Protein AF-0000000078425185 (afdb_homodimer)

InterPro domains:
  IPR001304 C-type lectin-like [PF00059] (57-167)
  IPR001304 C-type lectin-like [PS50041] (46-167)
  IPR001304 C-type lectin-like [SM00034] (39-167)
  IPR016186 C-type lectin-like/link domain superfamily [G3DSA:3.10.100.10] (25-167)
  IPR016187 C-type lectin fold [SSF56436] (42-170)
  IPR050111 C-type lectin and snaclec domain-containing protein [PTHR22803] (47-170)

Secondary structure (DSSP, 8-state):
-----------------------PPEEEEEESS--TT---TT-EEETTEEEEEEEEEE-HHHHHHHHHHTT-EE----SHHHHHHHHHHHHHHS-TT--EEEEEE-SSSTT--EETTTTEE--S--BPTT----GGG---EEEEEEETTEEEEEEE-TTS-EEEEEEPPPPPEEEEEE-/-----------------------PPEEEEEESS--TT---TT-EEETTEEEEEEEEEE-HHHHHHHHHHTT-EE----SHHHHHHHHHHHHHHS-TT--EEEEEE-SSSTT--EETTTTEE--S--BPTT-S--GGG---EEEEEEETTEEEEEEE-TTS-EEEEEEPPPPPEEEEEE-

pLDDT: mean 86.71, std 20.11, range [30.02, 98.94]

Organism: Lucilia cuprina (NCBI:txid7375)

Solvent-accessible surface area (backbone atoms only — not comparable to full-atom values): 20438 Å² total; per-residue (Å²): 138,85,82,80,81,81,81,79,76,79,78,79,77,74,76,71,72,69,71,72,69,75,69,62,49,76,46,78,44,74,47,86,56,78,65,87,82,59,82,52,77,86,38,42,79,47,81,95,40,36,35,32,77,49,91,56,68,35,26,49,55,46,41,38,27,54,20,17,55,73,69,30,25,27,22,80,67,76,45,70,66,55,47,50,39,50,32,53,49,45,61,73,74,43,73,66,87,54,39,30,34,40,26,34,31,16,76,72,40,83,89,51,43,24,27,62,62,47,28,42,68,64,81,54,79,59,53,34,90,81,39,69,64,36,70,94,76,59,27,35,25,30,26,34,37,61,47,96,94,43,59,25,34,38,50,34,47,43,80,46,70,31,26,29,35,23,26,47,74,80,70,81,38,75,44,75,45,76,84,136,85,78,79,78,79,80,78,77,79,77,78,76,74,74,73,72,69,71,72,69,76,67,64,48,74,46,78,44,74,48,86,58,77,65,87,81,59,81,53,77,84,39,42,80,47,82,95,40,35,34,30,77,50,91,57,66,35,26,48,56,47,42,38,26,54,20,17,54,72,71,29,24,27,23,80,67,75,44,70,66,54,46,49,38,51,31,52,50,44,62,74,75,42,73,64,87,53,38,31,33,40,28,34,30,16,75,72,40,84,89,52,43,24,27,62,62,46,30,40,68,66,82,52,81,59,55,33,93,80,39,69,61,37,68,94,74,58,26,35,26,29,26,34,38,62,47,94,94,41,58,25,33,40,50,33,48,44,80,47,69,30,26,29,35,22,26,46,74,80,70,82,38,75,45,77,45,76,85

Radius of gyration: 31.94 Å; Cα contacts (8 Å, |Δi|>4): 658; chains: 2; bounding box: 114×114×68 Å

Sequence (358 aa):
MWSNILKICIALVVASTTLAGHTPQVSTSILDGFADDLNIQPFVRVGEKLYHFGQSKVSWHKAFLICRSMGGFLASFHSQDELTALSNYMIDKYPLDRWWWLSGSDTDSEGDFYWYKTGERISYADWSSGQPDNNGGHENCVHLWYIKPKYQMNDWRCNQLAYYVCEADKPKTIVVSVFMWSNILKICIALVVASTTLAGHTPQVSTSILDGFADDLNIQPFVRVGEKLYHFGQSKVSWHKAFLICRSMGGFLASFHSQDELTALSNYMIDKYPLDRWWWLSGSDTDSEGDFYWYKTGERISYADWSSGQPDNNGGHENCVHLWYIKPKYQMNDWRCNQLAYYVCEADKPKTIVVSVF

Nearest PDB structures (foldseek):
  7juf-assembly2_B  TM=8.775E-01  e=1.479E-08  Homo sapiens
  7l62-assembly1_A  TM=8.805E-01  e=2.068E-08  Homo sapiens
  1htn-assembly1_A  TM=8.990E-01  e=5.978E-08  Homo sapiens
  1tn3-assembly1_A  TM=8.404E-01  e=2.892E-08  Homo sapiens
  3l9j-assembly1_C  TM=8.626E-01  e=9.346E-08  Homo sapiens

Structure (mmCIF, N/CA/C/O backbone):
data_AF-0000000078425185-model_v1
#
loop_
_entity.id
_entity.type
_entity.pdbx_description
1 polymer 'C-type lectin domain-containing protein'
#
loop_
_atom_site.group_PDB
_atom_site.id
_atom_site.type_symbol
_atom_site.label_atom_id
_atom_site.label_alt_id
_atom_site.label_comp_id
_atom_site.label_asym_id
_atom_site.label_entity_id
_atom_site.label_seq_id
_atom_site.pdbx_PDB_ins_code
_atom_site.Cartn_x
_atom_site.Cartn_y
_atom_site.Cartn_z
_atom_site.occupancy
_atom_site.B_iso_or_equiv
_atom_site.auth_seq_id
_atom_site.auth_comp_id
_atom_site.auth_asym_id
_atom_site.auth_atom_id
_atom_site.pdbx_PDB_model_num
ATOM 1 N N . MET A 1 1 ? 88 25.438 47.688 1 30.2 1 MET A N 1
ATOM 2 C CA . MET A 1 1 ? 86.938 26.391 47.344 1 30.2 1 MET A CA 1
ATOM 3 C C . MET A 1 1 ? 86.25 26 46.031 1 30.2 1 MET A C 1
ATOM 5 O O . MET A 1 1 ? 86.75 26.328 44.938 1 30.2 1 MET A O 1
ATOM 9 N N . TRP A 1 2 ? 85.688 24.703 45.969 1 39.66 2 TRP A N 1
ATOM 10 C CA . TRP A 1 2 ? 85 24 44.875 1 39.66 2 TRP A CA 1
ATOM 11 C C . TRP A 1 2 ? 83.75 24.75 44.469 1 39.66 2 TRP A C 1
ATOM 13 O O . TRP A 1 2 ? 82.875 25 45.281 1 39.66 2 TRP A O 1
ATOM 23 N N . SER A 1 3 ? 83.875 25.766 43.5 1 34.72 3 SER A N 1
ATOM 24 C CA . SER A 1 3 ? 82.812 26.578 42.906 1 34.72 3 SER A CA 1
ATOM 25 C C . SER A 1 3 ? 81.688 25.703 42.312 1 34.72 3 SER A C 1
ATOM 27 O O . SER A 1 3 ? 81.938 24.812 41.5 1 34.72 3 SER A O 1
ATOM 29 N N . ASN A 1 4 ? 80.5 25.469 43 1 33.91 4 ASN A N 1
ATOM 30 C CA . ASN A 1 4 ? 79.25 24.828 42.688 1 33.91 4 ASN A CA 1
ATOM 31 C C . ASN A 1 4 ? 78.562 25.516 41.531 1 33.91 4 ASN A C 1
ATOM 33 O O . ASN A 1 4 ? 78.188 26.688 41.625 1 33.91 4 ASN A O 1
ATOM 37 N N . ILE A 1 5 ? 78.875 25.266 40.25 1 37.84 5 ILE A N 1
ATOM 38 C CA . ILE A 1 5 ? 78.125 25.75 39.094 1 37.84 5 ILE A CA 1
ATOM 39 C C . ILE A 1 5 ? 76.688 25.359 39.188 1 37.84 5 ILE A C 1
ATOM 41 O O . ILE A 1 5 ? 76.375 24.172 39.281 1 37.84 5 ILE A O 1
ATOM 45 N N . LEU A 1 6 ? 75.75 26.234 39.656 1 30.73 6 LEU A N 1
ATOM 46 C CA . LEU A 1 6 ? 74.312 26.188 39.719 1 30.73 6 LEU A CA 1
ATOM 47 C C . LEU A 1 6 ? 73.75 26.078 38.312 1 30.73 6 LEU A C 1
ATOM 49 O O . LEU A 1 6 ? 74 26.938 37.469 1 30.73 6 LEU A O 1
ATOM 53 N N . LYS A 1 7 ? 73.375 24.828 37.781 1 35.34 7 LYS A N 1
ATOM 54 C CA . LYS A 1 7 ? 72.688 24.531 36.562 1 35.34 7 LYS A CA 1
ATOM 55 C C . LYS A 1 7 ? 71.25 25.109 36.594 1 35.34 7 LYS A C 1
ATOM 57 O O . LYS A 1 7 ? 70.438 24.703 37.438 1 35.34 7 LYS A O 1
ATOM 62 N N . ILE A 1 8 ? 71.062 26.375 36.156 1 30.02 8 ILE A N 1
ATOM 63 C CA . ILE A 1 8 ? 69.688 26.906 36.031 1 30.02 8 ILE A CA 1
ATOM 64 C C . ILE A 1 8 ? 68.938 26.172 34.875 1 30.02 8 ILE A C 1
ATOM 66 O O . ILE A 1 8 ? 69.375 26.219 33.75 1 30.02 8 ILE A O 1
ATOM 70 N N . CYS A 1 9 ? 68.375 25.078 35.125 1 32.19 9 CYS A N 1
ATOM 71 C CA . CYS A 1 9 ? 67.5 24.453 34.156 1 32.19 9 CYS A CA 1
ATOM 72 C C . CYS A 1 9 ? 66.25 25.328 33.844 1 32.19 9 CYS A C 1
ATOM 74 O O . CYS A 1 9 ? 65.5 25.641 34.719 1 32.19 9 CYS A O 1
ATOM 76 N N . ILE A 1 10 ? 66.375 26.156 32.781 1 31.88 10 ILE A N 1
ATOM 77 C CA . ILE A 1 10 ? 65.188 26.953 32.312 1 31.88 10 ILE A CA 1
ATOM 78 C C . ILE A 1 10 ? 64.125 26.031 31.812 1 31.88 10 ILE A C 1
ATOM 80 O O . ILE A 1 10 ? 64.312 25.25 30.875 1 31.88 10 ILE A O 1
ATOM 84 N N . ALA A 1 11 ? 63.156 25.641 32.625 1 33 11 ALA A N 1
ATOM 85 C CA . ALA A 1 11 ? 61.938 24.984 32.188 1 33 11 ALA A CA 1
ATOM 86 C C . ALA A 1 11 ? 61.094 25.906 31.297 1 33 11 ALA A C 1
ATOM 88 O O . ALA A 1 11 ? 60.656 26.969 31.75 1 33 11 ALA A O 1
ATOM 89 N N . LEU A 1 12 ? 61.344 25.859 29.953 1 34.41 12 LEU A N 1
ATOM 90 C CA . LEU A 1 12 ? 60.438 26.531 29.047 1 34.41 12 LEU A CA 1
ATOM 91 C C . LEU A 1 12 ? 59.031 25.938 29.156 1 34.41 12 LEU A C 1
ATOM 93 O O . LEU A 1 12 ? 58.812 24.75 28.906 1 34.41 12 LEU A O 1
ATOM 97 N N . VAL A 1 13 ? 58.219 26.469 29.969 1 36.97 13 VAL A N 1
ATOM 98 C CA . VAL A 1 13 ? 56.781 26.109 29.969 1 36.97 13 VAL A CA 1
ATOM 99 C C . VAL A 1 13 ? 56.156 26.578 28.656 1 36.97 13 VAL A C 1
ATOM 101 O O . VAL A 1 13 ? 56.062 27.781 28.391 1 36.97 13 VAL A O 1
ATOM 104 N N . VAL A 1 14 ? 56.281 25.812 27.609 1 39.38 14 VAL A N 1
ATOM 105 C CA . VAL A 1 14 ? 55.438 26.062 26.453 1 39.38 14 VAL A CA 1
ATOM 106 C C . VAL A 1 14 ? 53.969 25.953 26.844 1 39.38 14 VAL A C 1
ATOM 108 O O . VAL A 1 14 ? 53.531 24.891 27.25 1 39.38 14 VAL A O 1
ATOM 111 N N . ALA A 1 15 ? 53.375 27.016 27.281 1 39.91 15 ALA A N 1
ATOM 112 C CA . ALA A 1 15 ? 51.906 27.016 27.344 1 39.91 15 ALA A CA 1
ATOM 113 C C . ALA A 1 15 ? 51.281 26.703 25.984 1 39.91 15 ALA A C 1
ATOM 115 O O . ALA A 1 15 ? 51.406 27.484 25.047 1 39.91 15 ALA A O 1
ATOM 116 N N . SER A 1 16 ? 51.281 25.438 25.594 1 39.25 16 SER A N 1
ATOM 117 C CA . SER A 1 16 ? 50.438 25.141 24.453 1 39.25 16 SER A CA 1
ATOM 118 C C . SER A 1 16 ? 49.031 25.703 24.656 1 39.25 16 SER A C 1
ATOM 120 O O . SER A 1 16 ? 48.344 25.344 25.609 1 39.25 16 SER A O 1
ATOM 122 N N . THR A 1 17 ? 48.75 26.906 24.328 1 41.81 17 THR A N 1
ATOM 123 C CA . THR A 1 17 ? 47.375 27.297 24.188 1 41.81 17 THR A CA 1
ATOM 124 C C . THR A 1 17 ? 46.594 26.281 23.359 1 41.81 17 THR A C 1
ATOM 126 O O . THR A 1 17 ? 46.906 26.094 22.172 1 41.81 17 THR A O 1
ATOM 129 N N . THR A 1 18 ? 46.281 25.141 23.922 1 42.62 18 THR A N 1
ATOM 130 C CA . THR A 1 18 ? 45.219 24.375 23.25 1 42.62 18 THR A CA 1
ATOM 131 C C . THR A 1 18 ? 44.125 25.297 22.75 1 42.62 18 THR A C 1
ATOM 133 O O . THR A 1 18 ? 43.531 26.031 23.531 1 42.62 18 THR A O 1
ATOM 136 N N . LEU A 1 19 ? 44.312 26 21.672 1 44.81 19 LEU A N 1
ATOM 137 C CA . LEU A 1 19 ? 43.062 26.469 21.031 1 44.81 19 LEU A CA 1
ATOM 138 C C . LEU A 1 19 ? 41.938 25.453 21.234 1 44.81 19 LEU A C 1
ATOM 140 O O . LEU A 1 19 ? 42.062 24.297 20.844 1 44.81 19 LEU A O 1
ATOM 144 N N . ALA A 1 20 ? 41.312 25.438 22.297 1 46.38 20 ALA A N 1
ATOM 145 C CA . ALA A 1 20 ? 40.062 24.719 22.406 1 46.38 20 ALA A CA 1
ATOM 146 C C . ALA A 1 20 ? 39.25 24.766 21.109 1 46.38 20 ALA A C 1
ATOM 148 O O . ALA A 1 20 ? 38.75 25.828 20.734 1 46.38 20 ALA A O 1
ATOM 149 N N . GLY A 1 21 ? 39.781 24.25 20.031 1 49.5 21 GLY A N 1
ATOM 150 C CA . GLY A 1 21 ? 38.938 24.125 18.859 1 49.5 21 GLY A CA 1
ATOM 151 C C . GLY A 1 21 ? 37.469 23.859 19.203 1 49.5 21 GLY A C 1
ATOM 152 O O . GLY A 1 21 ? 37.188 22.938 19.984 1 49.5 21 GLY A O 1
ATOM 153 N N . HIS A 1 22 ? 36.75 24.828 19.359 1 55.16 22 HIS A N 1
ATOM 154 C CA . HIS A 1 22 ? 35.312 24.688 19.578 1 55.16 22 HIS A CA 1
ATOM 155 C C . HIS A 1 22 ? 34.719 23.609 18.672 1 55.16 22 HIS A C 1
ATOM 157 O O . HIS A 1 22 ? 34.781 23.719 17.453 1 55.16 22 HIS A O 1
ATOM 163 N N . THR A 1 23 ? 34.75 22.406 18.969 1 65.25 23 THR A N 1
ATOM 164 C CA . THR A 1 23 ? 34 21.391 18.234 1 65.25 23 THR A CA 1
ATOM 165 C C . THR A 1 23 ? 32.531 21.781 18.094 1 65.25 23 THR A C 1
ATOM 167 O O . THR A 1 23 ? 31.859 22.031 19.094 1 65.25 23 THR A O 1
ATOM 170 N N . PRO A 1 24 ? 32.281 22.141 16.891 1 68.06 24 PRO A N 1
ATOM 171 C CA . PRO A 1 24 ? 30.875 22.516 16.766 1 68.06 24 PRO A CA 1
ATOM 172 C C . PRO A 1 24 ? 29.938 21.5 17.391 1 68.06 24 PRO A C 1
ATOM 174 O O . PRO A 1 24 ? 30.188 20.297 17.344 1 68.06 24 PRO A O 1
ATOM 177 N N . GLN A 1 25 ? 29.094 21.922 18.297 1 78.56 25 GLN A N 1
ATOM 178 C CA . GLN A 1 25 ? 28.016 21.094 18.844 1 78.56 25 GLN A CA 1
ATOM 179 C C . GLN A 1 25 ? 26.844 21 17.859 1 78.56 25 GLN A C 1
ATOM 181 O O . GLN A 1 25 ? 26.5 21.984 17.203 1 78.56 25 GLN A O 1
ATOM 186 N N . VAL A 1 26 ? 26.453 19.75 17.453 1 77.81 26 VAL A N 1
ATOM 187 C CA . VAL A 1 26 ? 25.328 19.516 16.562 1 77.81 26 VAL A CA 1
ATOM 188 C C . VAL A 1 26 ? 24.125 19.047 17.359 1 77.81 26 VAL A C 1
ATOM 190 O O . VAL A 1 26 ? 24.25 18.188 18.234 1 77.81 26 VAL A O 1
ATOM 193 N N . SER A 1 27 ? 23.016 19.812 17.203 1 80.06 27 SER A N 1
ATOM 194 C CA . SER A 1 27 ? 21.734 19.344 17.75 1 80.06 27 SER A CA 1
ATOM 195 C C . SER A 1 27 ? 20.734 19.047 16.641 1 80.06 27 SER A C 1
ATOM 197 O O . SER A 1 27 ? 20.672 19.766 15.648 1 80.06 27 SER A O 1
ATOM 199 N N . THR A 1 28 ? 20.172 17.75 16.656 1 81.44 28 THR A N 1
ATOM 200 C CA . THR A 1 28 ? 19.141 17.375 15.68 1 81.44 28 THR A CA 1
ATOM 201 C C . THR A 1 28 ? 17.797 17.219 16.359 1 81.44 28 THR A C 1
ATOM 203 O O . THR A 1 28 ? 17.703 16.656 17.453 1 81.44 28 THR A O 1
ATOM 206 N N . SER A 1 29 ? 16.734 17.859 15.742 1 79.88 29 SER A N 1
ATOM 207 C CA . SER A 1 29 ? 15.367 17.672 16.219 1 79.88 29 SER A CA 1
ATOM 208 C C . SER A 1 29 ? 14.391 17.5 15.07 1 79.88 29 SER A C 1
ATOM 210 O O . SER A 1 29 ? 14.68 17.891 13.938 1 79.88 29 SER A O 1
ATOM 212 N N . ILE A 1 30 ? 13.422 16.641 15.305 1 77.19 30 ILE A N 1
ATOM 213 C CA . ILE A 1 30 ? 12.344 16.469 14.336 1 77.19 30 ILE A CA 1
ATOM 214 C C . ILE A 1 30 ? 11.273 17.531 14.562 1 77.19 30 ILE A C 1
ATOM 216 O O . ILE A 1 30 ? 10.789 17.703 15.688 1 77.19 30 ILE A O 1
ATOM 220 N N . LEU A 1 31 ? 11.125 18.375 13.578 1 72.31 31 LEU A N 1
ATOM 221 C CA . LEU A 1 31 ? 10.055 19.359 13.664 1 72.31 31 LEU A CA 1
ATOM 222 C C . LEU A 1 31 ? 8.695 18.688 13.484 1 72.31 31 LEU A C 1
ATOM 224 O O . LEU A 1 31 ? 8.5 17.922 12.547 1 72.31 31 LEU A O 1
ATOM 228 N N . ASP A 1 32 ? 7.902 18.938 14.555 1 66.19 32 ASP A N 1
ATOM 229 C CA . ASP A 1 32 ? 6.523 18.469 14.477 1 66.19 32 ASP A CA 1
ATOM 230 C C . ASP A 1 32 ? 5.707 19.312 13.508 1 66.19 32 ASP A C 1
ATOM 232 O O . ASP A 1 32 ? 5.766 20.547 13.555 1 66.19 32 ASP A O 1
ATOM 236 N N . GLY A 1 33 ? 5.27 18.875 12.453 1 65.06 33 GLY A N 1
ATOM 237 C CA . GLY A 1 33 ? 4.449 19.625 11.508 1 65.06 33 GLY A CA 1
ATOM 238 C C . GLY A 1 33 ? 5.098 19.781 10.148 1 65.06 33 GLY A C 1
ATOM 239 O O . GLY A 1 33 ? 6.082 19.094 9.844 1 65.06 33 GLY A O 1
ATOM 240 N N . PHE A 1 34 ? 4.301 20.625 9.242 1 66.5 34 PHE A N 1
ATOM 241 C CA . PHE A 1 34 ? 4.742 20.859 7.871 1 66.5 34 PHE A CA 1
ATOM 242 C C . PHE A 1 34 ? 5.562 22.125 7.777 1 66.5 34 PHE A C 1
ATOM 244 O O . PHE A 1 34 ? 5.219 23.141 8.391 1 66.5 34 PHE A O 1
ATOM 251 N N . ALA A 1 35 ? 6.738 21.859 7.281 1 63.91 35 ALA A N 1
ATOM 252 C CA . ALA A 1 35 ? 7.434 23.109 6.938 1 63.91 35 ALA A CA 1
ATOM 253 C C . ALA A 1 35 ? 6.617 23.938 5.957 1 63.91 35 ALA A C 1
ATOM 255 O O . ALA A 1 35 ? 6.012 23.406 5.027 1 63.91 35 ALA A O 1
ATOM 256 N N . ASP A 1 36 ? 6.387 25.141 6.223 1 63.78 36 ASP A N 1
ATOM 257 C CA . ASP A 1 36 ? 5.543 26.047 5.453 1 63.78 36 ASP A CA 1
ATOM 258 C C . ASP A 1 36 ? 5.914 26.016 3.973 1 63.78 36 ASP A C 1
ATOM 260 O O . ASP A 1 36 ? 5.055 26.219 3.109 1 63.78 36 ASP A O 1
ATOM 264 N N . ASP A 1 37 ? 7.078 25.703 3.654 1 67.56 37 ASP A N 1
ATOM 265 C CA . ASP A 1 37 ? 7.539 25.875 2.279 1 67.56 37 ASP A CA 1
ATOM 266 C C . ASP A 1 37 ? 7.574 24.531 1.55 1 67.56 37 ASP A C 1
ATOM 268 O O . ASP A 1 37 ? 8.055 24.438 0.419 1 67.56 37 ASP A O 1
ATOM 272 N N . LEU A 1 38 ? 6.945 23.656 2.133 1 74.44 38 LEU A N 1
ATOM 273 C CA . LEU A 1 38 ? 7.004 22.359 1.465 1 74.44 38 LEU A CA 1
ATOM 274 C C . LEU A 1 38 ? 5.988 22.297 0.328 1 74.44 38 LEU A C 1
ATOM 276 O O . LEU A 1 38 ? 4.855 22.766 0.471 1 74.44 38 LEU A O 1
ATOM 280 N N . ASN A 1 39 ? 6.453 21.906 -0.843 1 79.06 39 ASN A N 1
ATOM 281 C CA . ASN A 1 39 ? 5.531 21.594 -1.931 1 79.06 39 ASN A CA 1
ATOM 282 C C . ASN A 1 39 ? 4.777 20.297 -1.671 1 79.06 39 ASN A C 1
ATOM 284 O O . ASN A 1 39 ? 5.348 19.219 -1.781 1 79.06 39 ASN A O 1
ATOM 288 N N . ILE A 1 40 ? 3.518 20.406 -1.378 1 81.81 40 ILE A N 1
ATOM 289 C CA . ILE A 1 40 ? 2.746 19.234 -0.996 1 81.81 40 ILE A CA 1
ATOM 290 C C . ILE A 1 40 ? 1.808 18.828 -2.135 1 81.81 40 ILE A C 1
ATOM 292 O O . ILE A 1 40 ? 0.938 17.984 -1.961 1 81.81 40 ILE A O 1
ATOM 296 N N . GLN A 1 41 ? 2.084 19.547 -3.299 1 87.62 41 GLN A N 1
ATOM 297 C CA . GLN A 1 41 ? 1.252 19.141 -4.426 1 87.62 41 GLN A CA 1
ATOM 298 C C . GLN A 1 41 ? 1.552 17.703 -4.844 1 87.62 41 GLN A C 1
ATOM 300 O O . GLN A 1 41 ? 2.703 17.266 -4.801 1 87.62 41 GLN A O 1
ATOM 305 N N . PRO A 1 42 ? 0.416 16.953 -5.129 1 92.81 42 PRO A N 1
ATOM 306 C CA . PRO A 1 42 ? -0.994 17.234 -5.414 1 92.81 42 PRO A CA 1
ATOM 307 C C . PRO A 1 42 ? -1.883 17.094 -4.18 1 92.81 42 PRO A C 1
ATOM 309 O O . PRO A 1 42 ? -3.109 17.047 -4.301 1 92.81 42 PRO A O 1
ATOM 312 N N . PHE A 1 43 ? -1.278 17.062 -3.07 1 95.31 43 PHE A N 1
ATOM 313 C CA . PHE A 1 43 ? -2.039 16.891 -1.838 1 95.31 43 PHE A CA 1
ATOM 314 C C . PHE A 1 43 ? -2.408 18.25 -1.241 1 95.31 43 PHE A C 1
ATOM 316 O O . PHE A 1 43 ? -1.808 19.266 -1.584 1 95.31 43 PHE A O 1
ATOM 323 N N . VAL A 1 44 ? -3.408 18.219 -0.421 1 94.62 44 VAL A N 1
ATOM 324 C CA . VAL A 1 44 ? -3.848 19.406 0.316 1 94.62 44 VAL A CA 1
ATOM 325 C C . VAL A 1 44 ? -3.955 19.078 1.804 1 94.62 44 VAL A C 1
ATOM 327 O O . VAL A 1 44 ? -4.234 17.938 2.174 1 94.62 44 VAL A O 1
ATOM 330 N N . ARG A 1 45 ? -3.762 20.078 2.582 1 92.62 45 ARG A N 1
ATOM 331 C CA . ARG A 1 45 ? -3.828 19.875 4.027 1 92.62 45 ARG A CA 1
ATOM 332 C C . ARG A 1 45 ? -5.273 19.891 4.512 1 92.62 45 ARG A C 1
ATOM 334 O O . ARG A 1 45 ? -6.039 20.797 4.176 1 92.62 45 ARG A O 1
ATOM 341 N N . VAL A 1 46 ? -5.684 18.891 5.191 1 95.38 46 VAL A N 1
ATOM 342 C CA . VAL A 1 46 ? -6.965 18.781 5.879 1 95.38 46 VAL A CA 1
ATOM 343 C C . VAL A 1 46 ? -6.738 18.328 7.324 1 95.38 46 VAL A C 1
ATOM 345 O O . VAL A 1 46 ? -6.438 17.156 7.574 1 95.38 46 VAL A O 1
ATOM 348 N N . GLY A 1 47 ? -6.887 19.25 8.203 1 90.88 47 GLY A N 1
ATOM 349 C CA . GLY A 1 47 ? -6.445 18.953 9.555 1 90.88 47 GLY A CA 1
ATOM 350 C C . GLY A 1 47 ? -4.957 18.672 9.641 1 90.88 47 GLY A C 1
ATOM 351 O O . GLY A 1 47 ? -4.141 19.484 9.203 1 90.88 47 GLY A O 1
ATOM 352 N N . GLU A 1 48 ? -4.688 17.531 10.141 1 86.56 48 GLU A N 1
ATOM 353 C CA . GLU A 1 48 ? -3.281 17.188 10.32 1 86.56 48 GLU A CA 1
ATOM 354 C C . GLU A 1 48 ? -2.801 16.234 9.234 1 86.56 48 GLU A C 1
ATOM 356 O O . GLU A 1 48 ? -1.703 15.688 9.32 1 86.56 48 GLU A O 1
ATOM 361 N N . LYS A 1 49 ? -3.623 16.141 8.25 1 93.56 49 LYS A N 1
ATOM 362 C CA . LYS A 1 49 ? -3.287 15.164 7.211 1 93.56 49 LYS A CA 1
ATOM 363 C C . LYS A 1 49 ? -3.244 15.82 5.836 1 93.56 49 LYS A C 1
ATOM 365 O O . LYS A 1 49 ? -3.721 16.938 5.66 1 93.56 49 LYS A O 1
ATOM 370 N N . LEU A 1 50 ? -2.521 15.188 4.926 1 94.81 50 LEU A N 1
ATOM 371 C CA . LEU A 1 50 ? -2.451 15.586 3.525 1 94.81 50 LEU A CA 1
ATOM 372 C C . LEU A 1 50 ? -3.246 14.625 2.645 1 94.81 50 LEU A C 1
ATOM 374 O O . LEU A 1 50 ? -2.992 13.422 2.646 1 94.81 50 LEU A O 1
ATOM 378 N N . TYR A 1 51 ? -4.227 15.18 1.938 1 97.94 51 TYR A N 1
ATOM 379 C CA . TYR A 1 51 ? -5.109 14.344 1.133 1 97.94 51 TYR A CA 1
ATOM 380 C C . TYR A 1 51 ? -5.129 14.812 -0.318 1 97.94 51 TYR A C 1
ATOM 382 O O . TYR A 1 51 ? -4.789 15.961 -0.611 1 97.94 51 TYR A O 1
ATOM 390 N N . HIS A 1 52 ? -5.41 13.938 -1.174 1 98.5 52 HIS A N 1
ATOM 391 C CA . HIS A 1 52 ? -5.801 14.195 -2.557 1 98.5 52 HIS A CA 1
ATOM 392 C C . HIS A 1 52 ? -7.148 13.562 -2.875 1 98.5 52 HIS A C 1
ATOM 394 O O . HIS A 1 52 ? -7.402 12.414 -2.502 1 98.5 52 HIS A O 1
ATOM 400 N N . PHE A 1 53 ? -7.996 14.336 -3.508 1 98.81 53 PHE A N 1
ATOM 401 C CA . PHE A 1 53 ? -9.344 13.883 -3.816 1 98.81 53 PHE A CA 1
ATOM 402 C C . PHE A 1 53 ? -9.5 13.625 -5.312 1 98.81 53 PHE A C 1
ATOM 404 O O . PHE A 1 53 ? -9.57 14.57 -6.105 1 98.81 53 PHE A O 1
ATOM 411 N N . GLY A 1 54 ? -9.539 12.297 -5.641 1 98.69 54 GLY A N 1
ATOM 412 C CA . GLY A 1 54 ? -9.672 11.922 -7.039 1 98.69 54 GLY A CA 1
ATOM 413 C C . GLY A 1 54 ? -11.016 12.297 -7.633 1 98.69 54 GLY A C 1
ATOM 414 O O . GLY A 1 54 ? -12.055 12.086 -7.008 1 98.69 54 GLY A O 1
ATOM 415 N N . GLN A 1 55 ? -11.047 12.758 -8.875 1 98 55 GLN A N 1
ATOM 416 C CA . GLN A 1 55 ? -12.25 13.336 -9.453 1 98 55 GLN A CA 1
ATOM 417 C C . GLN A 1 55 ? -12.852 12.406 -10.508 1 98 55 GLN A C 1
ATOM 419 O O . GLN A 1 55 ? -13.758 12.805 -11.242 1 98 55 GLN A O 1
ATOM 424 N N . SER A 1 56 ? -12.414 11.148 -10.625 1 98.5 56 SER A N 1
ATOM 425 C CA . SER A 1 56 ? -12.992 10.125 -11.484 1 98.5 56 SER A CA 1
ATOM 426 C C . SER A 1 56 ? -13.508 8.945 -10.672 1 98.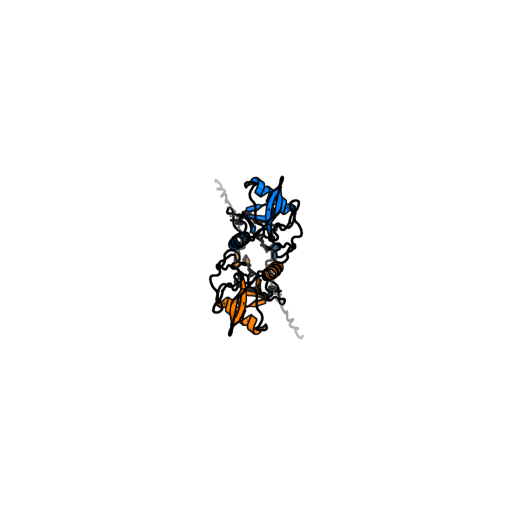5 56 SER A C 1
ATOM 428 O O . SER A 1 56 ? -12.977 8.648 -9.602 1 98.5 56 SER A O 1
ATOM 430 N N . LYS A 1 57 ? -14.547 8.312 -11.195 1 98.81 57 LYS A N 1
ATOM 431 C CA . LYS A 1 57 ? -15.055 7.113 -10.547 1 98.81 57 LYS A CA 1
ATOM 432 C C . LYS A 1 57 ? -14.305 5.871 -11.016 1 98.81 57 LYS A C 1
ATOM 434 O O . LYS A 1 57 ? -14.234 5.605 -12.219 1 98.81 57 LYS A O 1
ATOM 439 N N . VAL A 1 58 ? -13.797 5.203 -10.133 1 98.88 58 VAL A N 1
ATOM 440 C CA . VAL A 1 58 ? -13.031 4.004 -10.453 1 98.88 58 VAL A CA 1
ATOM 441 C C . VAL A 1 58 ? -13.305 2.922 -9.406 1 98.88 58 VAL A C 1
ATOM 443 O O . VAL A 1 58 ? -13.969 3.18 -8.398 1 98.88 58 VAL A O 1
ATOM 446 N N . SER A 1 59 ? -12.82 1.695 -9.641 1 98.75 59 SER A N 1
ATOM 447 C CA . SER A 1 59 ? -12.922 0.614 -8.664 1 98.75 59 SER A CA 1
ATOM 448 C C . SER A 1 59 ? -11.992 0.844 -7.48 1 98.75 59 SER A C 1
ATOM 450 O O . SER A 1 59 ? -11.117 1.711 -7.531 1 98.75 59 SER A O 1
ATOM 452 N N . TRP A 1 60 ? -12.211 0.117 -6.43 1 98.81 60 TRP A N 1
ATOM 453 C CA . TRP A 1 60 ? -11.359 0.215 -5.246 1 98.81 60 TRP A CA 1
ATOM 454 C C . TRP A 1 60 ? -9.906 -0.072 -5.594 1 98.81 60 TRP A C 1
ATOM 456 O O . TRP A 1 60 ? -9 0.662 -5.18 1 98.81 60 TRP A O 1
ATOM 466 N N . HIS A 1 61 ? -9.68 -1.105 -6.398 1 98.75 61 HIS A N 1
ATOM 467 C CA . HIS A 1 61 ? -8.328 -1.511 -6.754 1 98.75 61 HIS A CA 1
ATOM 468 C C . HIS A 1 61 ? -7.652 -0.465 -7.637 1 98.75 61 HIS A C 1
ATOM 470 O O . HIS A 1 61 ? -6.461 -0.18 -7.473 1 98.75 61 HIS A O 1
ATOM 476 N N . LYS A 1 62 ? -8.414 0.078 -8.547 1 98.75 62 LYS A N 1
ATOM 477 C CA . LYS A 1 62 ? -7.867 1.151 -9.367 1 98.75 62 LYS A CA 1
ATOM 478 C C . LYS A 1 62 ? -7.535 2.379 -8.523 1 98.75 62 LYS A C 1
ATOM 480 O O . LYS A 1 62 ? -6.492 3.008 -8.719 1 98.75 62 LYS A O 1
ATOM 485 N N . ALA A 1 63 ? -8.438 2.729 -7.652 1 98.94 63 ALA A N 1
ATOM 486 C CA . ALA A 1 63 ? -8.18 3.83 -6.73 1 98.94 63 ALA A CA 1
ATOM 487 C C . ALA A 1 63 ? -6.887 3.602 -5.957 1 98.94 63 ALA A C 1
ATOM 489 O O . ALA A 1 63 ? -6.07 4.516 -5.812 1 98.94 63 ALA A O 1
ATOM 490 N N . PHE A 1 64 ? -6.762 2.367 -5.477 1 98.88 64 PHE A N 1
ATOM 491 C CA . PHE A 1 64 ? -5.562 1.979 -4.738 1 98.88 64 PHE A CA 1
ATOM 492 C C . PHE A 1 64 ? -4.312 2.234 -5.57 1 98.88 64 PHE A C 1
ATOM 494 O O . PHE A 1 64 ? -3.367 2.873 -5.098 1 98.88 64 PHE A O 1
ATOM 501 N N . LEU A 1 65 ? -4.328 1.848 -6.766 1 98.81 65 LEU A N 1
ATOM 502 C CA . LEU A 1 65 ? -3.176 1.965 -7.652 1 98.81 65 LEU A CA 1
ATOM 503 C C . LEU A 1 65 ? -2.889 3.426 -7.98 1 98.81 65 LEU A C 1
ATOM 505 O O . LEU A 1 65 ? -1.729 3.84 -8.031 1 98.81 65 LEU A O 1
ATOM 509 N N . ILE A 1 66 ? -3.895 4.191 -8.219 1 98.62 66 ILE A N 1
ATOM 510 C CA . ILE A 1 66 ? -3.717 5.609 -8.523 1 98.62 66 ILE A CA 1
ATOM 511 C C . ILE A 1 66 ? -3.039 6.301 -7.34 1 98.62 66 ILE A C 1
ATOM 513 O O . ILE A 1 66 ? -2.076 7.051 -7.523 1 98.62 66 ILE A O 1
ATOM 517 N N . CYS A 1 67 ? -3.533 6.016 -6.152 1 98.81 67 CYS A N 1
ATOM 518 C CA . CYS A 1 67 ? -2.963 6.664 -4.977 1 98.81 67 CYS A CA 1
ATOM 519 C C . CYS A 1 67 ? -1.505 6.266 -4.789 1 98.81 67 CYS A C 1
ATOM 521 O O . CYS A 1 67 ? -0.665 7.102 -4.461 1 98.81 67 CYS A O 1
ATOM 523 N N . ARG A 1 68 ? -1.187 5.031 -5.016 1 98 68 ARG A N 1
ATOM 524 C CA . ARG A 1 68 ? 0.201 4.59 -4.914 1 98 68 ARG A CA 1
ATOM 525 C C . ARG A 1 68 ? 1.073 5.273 -5.957 1 98 68 ARG A C 1
ATOM 527 O O . ARG A 1 68 ? 2.199 5.684 -5.664 1 98 68 ARG A O 1
ATOM 534 N N . SER A 1 69 ? 0.53 5.418 -7.125 1 97.25 69 SER A N 1
ATOM 535 C CA . SER A 1 69 ? 1.309 5.957 -8.234 1 97.25 69 SER A CA 1
ATOM 536 C C . SER A 1 69 ? 1.678 7.418 -7.992 1 97.25 69 SER A C 1
ATOM 538 O O . SER A 1 69 ? 2.65 7.918 -8.562 1 97.25 69 SER A O 1
ATOM 540 N N . MET A 1 70 ? 1.013 8.055 -7.102 1 95.81 70 MET A N 1
ATOM 541 C CA . MET A 1 70 ? 1.342 9.445 -6.809 1 95.81 70 MET A CA 1
ATOM 542 C C . MET A 1 70 ? 2.139 9.562 -5.516 1 95.81 70 MET A C 1
ATOM 544 O O . MET A 1 70 ? 2.279 10.648 -4.961 1 95.81 70 MET A O 1
ATOM 548 N N . GLY A 1 71 ? 2.494 8.445 -5.004 1 93.69 71 GLY A N 1
ATOM 549 C CA . GLY A 1 71 ? 3.355 8.43 -3.834 1 93.69 71 GLY A CA 1
ATOM 550 C C . GLY A 1 71 ? 2.586 8.406 -2.525 1 93.69 71 GLY A C 1
ATOM 551 O O . GLY A 1 71 ? 3.17 8.57 -1.453 1 93.69 71 GLY A O 1
ATOM 552 N N . GLY A 1 72 ? 1.333 8.242 -2.654 1 96.88 72 GLY A N 1
ATOM 553 C CA . GLY A 1 72 ? 0.484 8.172 -1.477 1 96.88 72 GLY A CA 1
ATOM 554 C C . GLY A 1 72 ? -0.182 6.82 -1.303 1 96.88 72 GLY A C 1
ATOM 555 O O . GLY A 1 72 ? 0.334 5.805 -1.771 1 96.88 72 GLY A O 1
ATOM 556 N N . PHE A 1 73 ? -1.279 6.879 -0.572 1 98.31 73 PHE A N 1
ATOM 557 C CA . PHE A 1 73 ? -2.064 5.699 -0.226 1 98.31 73 PHE A CA 1
ATOM 558 C C . PHE A 1 73 ? -3.555 6.008 -0.271 1 98.31 73 PHE A C 1
ATOM 560 O O . PHE A 1 73 ? -3.967 7.141 -0.023 1 98.31 73 PHE A O 1
ATOM 567 N N . LEU A 1 74 ? -4.305 5 -0.664 1 98.75 74 LEU A N 1
ATOM 568 C CA . LEU A 1 74 ? -5.711 5.152 -0.306 1 98.75 74 LEU A CA 1
ATOM 569 C C . LEU A 1 74 ? -5.863 5.457 1.181 1 98.75 74 LEU A C 1
ATOM 571 O O . LEU A 1 74 ? -5.199 4.844 2.016 1 98.75 74 LEU A O 1
ATOM 575 N N . ALA A 1 75 ? -6.762 6.332 1.511 1 98.75 75 ALA A N 1
ATOM 576 C CA . ALA A 1 75 ? -6.742 6.996 2.811 1 98.75 75 ALA A CA 1
ATOM 577 C C . ALA A 1 75 ? -7.258 6.07 3.908 1 98.75 75 ALA A C 1
ATOM 579 O O . ALA A 1 75 ? -8.008 5.133 3.637 1 98.75 75 ALA A O 1
ATOM 580 N N . SER A 1 76 ? -6.844 6.398 5.086 1 98.44 76 SER A N 1
ATOM 581 C CA . SER A 1 76 ? -7.305 5.816 6.344 1 98.44 76 SER A CA 1
ATOM 582 C C . SER A 1 76 ? -7.457 6.883 7.422 1 98.44 76 SER A C 1
ATOM 584 O O . SER A 1 76 ? -7.086 8.039 7.219 1 98.44 76 SER A O 1
ATOM 586 N N . PHE A 1 77 ? -8.078 6.574 8.477 1 97.62 77 PHE A N 1
ATOM 587 C CA . PHE A 1 77 ? -8.133 7.422 9.664 1 97.62 77 PHE A CA 1
ATOM 588 C C . PHE A 1 77 ? -8.141 6.578 10.93 1 97.62 77 PHE A C 1
ATOM 590 O O . PHE A 1 77 ? -8.508 5.402 10.898 1 97.62 77 PHE A O 1
ATOM 597 N N . HIS A 1 78 ? -7.785 7.305 12.047 1 96.88 78 HIS A N 1
ATOM 598 C CA . HIS A 1 78 ? -7.605 6.527 13.266 1 96.88 78 HIS A CA 1
ATOM 599 C C . HIS A 1 78 ? -8.258 7.219 14.461 1 96.88 78 HIS A C 1
ATOM 601 O O . HIS A 1 78 ? -8.102 6.777 15.602 1 96.88 78 HIS A O 1
ATOM 607 N N . SER A 1 79 ? -8.977 8.312 14.133 1 97.25 79 SER A N 1
ATOM 608 C CA . SER A 1 79 ? -9.656 9.031 15.211 1 97.25 79 SER A CA 1
ATOM 609 C C . SER A 1 79 ? -10.875 9.773 14.688 1 97.25 79 SER A C 1
ATOM 611 O O . SER A 1 79 ? -11.016 9.992 13.484 1 97.25 79 SER A O 1
ATOM 613 N N . GLN A 1 80 ? -11.711 10.094 15.664 1 97.25 80 GLN A N 1
ATOM 614 C CA . GLN A 1 80 ? -12.891 10.891 15.336 1 97.25 80 GLN A CA 1
ATOM 615 C C . GLN A 1 80 ? -12.492 12.25 14.758 1 97.25 80 GLN A C 1
ATOM 617 O O . GLN A 1 80 ? -13.133 12.742 13.82 1 97.25 80 GLN A O 1
ATOM 622 N N . ASP A 1 81 ? -11.43 12.797 15.289 1 97.38 81 ASP A N 1
ATOM 623 C CA . ASP A 1 81 ? -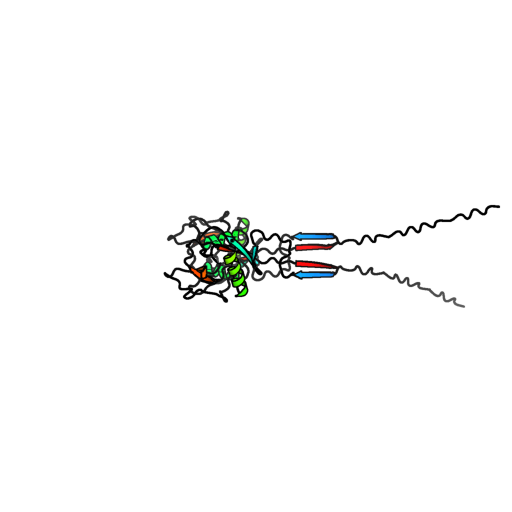10.977 14.102 14.82 1 97.38 81 ASP A CA 1
ATOM 624 C C . ASP A 1 81 ? -10.562 14.055 13.352 1 97.38 81 ASP A C 1
ATOM 626 O O . ASP A 1 81 ? -10.914 14.938 12.578 1 97.38 81 ASP A O 1
ATOM 630 N N . GLU A 1 82 ? -9.883 13.078 13.008 1 97 82 GLU A N 1
ATOM 631 C CA . GLU A 1 82 ? -9.43 12.914 11.625 1 97 82 GLU A CA 1
ATOM 632 C C . GLU A 1 82 ? -10.617 12.773 10.672 1 97 82 GLU A C 1
ATOM 634 O O . GLU A 1 82 ? -10.656 13.406 9.617 1 97 82 GLU A O 1
ATOM 639 N N . LEU A 1 83 ? -11.602 11.953 11.055 1 98.06 83 LEU A N 1
ATOM 640 C CA . LEU A 1 83 ? -12.75 11.734 10.195 1 98.06 83 LEU A CA 1
ATOM 641 C C . LEU A 1 83 ? -13.609 12.992 10.102 1 98.06 83 LEU A C 1
ATOM 643 O O . LEU A 1 83 ? -14.133 13.32 9.039 1 98.06 83 LEU A O 1
ATOM 647 N N . THR A 1 84 ? -13.766 13.648 11.219 1 98.31 84 THR A N 1
ATOM 648 C CA . THR A 1 84 ? -14.539 14.883 11.234 1 98.31 84 THR A CA 1
ATOM 649 C C . THR A 1 84 ? -13.922 15.922 10.297 1 98.31 84 THR A C 1
ATOM 651 O O . THR A 1 84 ? -14.625 16.547 9.508 1 98.31 84 THR A O 1
ATOM 654 N N . ALA A 1 85 ? -12.609 16.047 10.375 1 98.31 85 ALA A N 1
ATOM 655 C CA . ALA A 1 85 ? -11.93 16.984 9.492 1 98.31 85 ALA A CA 1
ATOM 656 C C . ALA A 1 85 ? -12.133 16.609 8.031 1 98.31 85 ALA A C 1
ATOM 658 O O . ALA A 1 85 ? -12.422 17.469 7.191 1 98.31 85 ALA A O 1
ATOM 659 N N . LEU A 1 86 ? -11.992 15.383 7.742 1 98.56 86 LEU A N 1
ATOM 660 C CA . LEU A 1 86 ? -12.156 14.875 6.387 1 98.56 86 LEU A CA 1
ATOM 661 C C . LEU A 1 86 ? -13.586 15.102 5.898 1 98.56 86 LEU A C 1
ATOM 663 O O . LEU A 1 86 ? -13.797 15.617 4.801 1 98.56 86 LEU A O 1
ATOM 667 N N . SER A 1 87 ? -14.531 14.734 6.707 1 98.75 87 SER A N 1
ATOM 668 C CA . SER A 1 87 ? -15.953 14.898 6.406 1 98.75 87 SER A CA 1
ATOM 669 C C . SER A 1 87 ? -16.297 16.359 6.121 1 98.75 87 SER A C 1
ATOM 671 O O . SER A 1 87 ? -16.922 16.672 5.105 1 98.75 87 SER A O 1
ATOM 673 N N . ASN A 1 88 ? -15.844 17.219 7.012 1 98.75 88 ASN A N 1
ATOM 674 C CA . ASN A 1 88 ? -16.141 18.625 6.848 1 98.75 88 ASN A CA 1
ATOM 675 C C . ASN A 1 88 ? -15.555 19.188 5.547 1 98.75 88 ASN A C 1
ATOM 677 O O . ASN A 1 88 ? -16.203 19.969 4.855 1 98.75 88 ASN A O 1
ATOM 681 N N . TYR A 1 89 ? -14.383 18.766 5.254 1 98.75 89 TYR A N 1
ATOM 682 C CA . TYR A 1 89 ? -13.75 19.203 4.016 1 98.75 89 TYR A CA 1
ATOM 683 C C . TYR A 1 89 ? -14.539 18.75 2.799 1 98.75 89 TYR A C 1
ATOM 685 O O . TY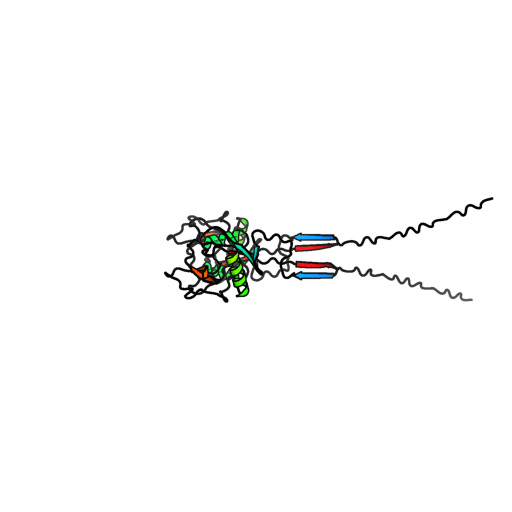R A 1 89 ? -14.789 19.531 1.883 1 98.75 89 TYR A O 1
ATOM 693 N N . MET A 1 90 ? -14.938 17.5 2.799 1 98.75 90 MET A N 1
ATOM 694 C CA . MET A 1 90 ? -15.664 16.938 1.67 1 98.75 90 MET A CA 1
ATOM 695 C C . MET A 1 90 ? -17.031 17.594 1.503 1 98.75 90 MET A C 1
ATOM 697 O O . MET A 1 90 ? -17.453 17.859 0.379 1 98.75 90 MET A O 1
ATOM 701 N N . ILE A 1 91 ? -17.703 17.875 2.609 1 98.81 91 ILE A N 1
ATOM 702 C CA . ILE A 1 91 ? -19 18.547 2.584 1 98.81 91 ILE A CA 1
ATOM 703 C C . ILE A 1 91 ? -18.859 19.938 1.969 1 98.81 91 ILE A C 1
ATOM 705 O O . ILE A 1 91 ? -19.688 20.359 1.173 1 98.81 91 ILE A O 1
ATOM 709 N N . ASP A 1 92 ? -17.766 20.625 2.264 1 98.69 92 ASP A N 1
ATOM 710 C CA . ASP A 1 92 ? -17.531 22 1.834 1 98.69 92 ASP A CA 1
ATOM 711 C C . ASP A 1 92 ? -17.156 22.062 0.355 1 98.69 92 ASP A C 1
ATOM 713 O O . ASP A 1 92 ? -17.562 22.984 -0.358 1 98.69 92 ASP A O 1
ATOM 717 N N . LYS A 1 93 ? -16.453 21.047 -0.107 1 98.62 93 LYS A N 1
ATOM 718 C CA . LYS A 1 93 ? -15.758 21.234 -1.378 1 98.62 93 LYS A CA 1
ATOM 719 C C . LYS A 1 93 ? -16.438 20.438 -2.492 1 98.62 93 LYS A C 1
ATOM 721 O O . LYS A 1 93 ? -16.25 20.734 -3.674 1 98.62 93 LYS A O 1
ATOM 726 N N . TYR A 1 94 ? -17.234 19.406 -2.152 1 98.69 94 TYR A N 1
ATOM 727 C CA . TYR A 1 94 ? -17.719 18.5 -3.191 1 98.69 94 TYR A CA 1
ATOM 728 C C . TYR A 1 94 ? -19.203 18.219 -3.035 1 98.69 94 TYR A C 1
ATOM 730 O O . TYR A 1 94 ? -19.766 18.375 -1.945 1 98.69 94 TYR A O 1
ATOM 738 N N . PRO A 1 95 ? -19.875 17.781 -4.152 1 98.69 95 PRO A N 1
ATOM 739 C CA . PRO A 1 95 ? -21.281 17.359 -4.043 1 98.69 95 PRO A CA 1
ATOM 740 C C . PRO A 1 95 ? -21.469 16.219 -3.035 1 98.69 95 PRO A C 1
ATOM 742 O O . PRO A 1 95 ? -20.625 15.32 -2.945 1 98.69 95 PRO A O 1
ATOM 745 N N . LEU A 1 96 ? -22.594 16.219 -2.322 1 98.5 96 LEU A N 1
ATOM 746 C CA . LEU A 1 96 ? -22.844 15.336 -1.191 1 98.5 96 LEU A CA 1
ATOM 747 C C . LEU A 1 96 ? -23.156 13.922 -1.67 1 98.5 96 LEU A C 1
ATOM 749 O O . LEU A 1 96 ? -23.141 12.977 -0.881 1 98.5 96 LEU A O 1
ATOM 753 N N . ASP A 1 97 ? -23.5 13.688 -2.945 1 98.25 97 ASP A N 1
ATOM 754 C CA . ASP A 1 97 ? -23.891 12.383 -3.465 1 98.25 97 ASP A CA 1
ATOM 755 C C . ASP A 1 97 ? -22.656 11.578 -3.885 1 98.25 97 ASP A C 1
ATOM 757 O O . ASP A 1 97 ? -22.781 10.469 -4.406 1 98.25 97 ASP A O 1
ATOM 761 N N . ARG A 1 98 ? -21.484 12.109 -3.641 1 98.69 98 ARG A N 1
ATOM 762 C CA . ARG A 1 98 ? -20.266 11.398 -4 1 98.69 98 ARG A CA 1
ATOM 763 C C . ARG A 1 98 ? -19.891 10.375 -2.932 1 98.69 98 ARG A C 1
ATOM 765 O O . ARG A 1 98 ? -19.938 10.672 -1.737 1 98.69 98 ARG A O 1
ATOM 772 N N . TRP A 1 99 ? -19.609 9.172 -3.404 1 98.88 99 TRP A N 1
ATOM 773 C CA . TRP A 1 99 ? -19.016 8.148 -2.549 1 98.88 99 TRP A CA 1
ATOM 774 C C . TRP A 1 99 ? -17.516 8.07 -2.744 1 98.88 99 TRP A C 1
ATOM 776 O O . TRP A 1 99 ? -17.016 8.211 -3.865 1 98.88 99 TRP A O 1
ATOM 786 N N . TRP A 1 100 ? -16.75 7.906 -1.606 1 98.94 100 TRP A N 1
ATOM 787 C CA . TRP A 1 100 ? -15.289 8.008 -1.642 1 98.94 100 TRP A CA 1
ATOM 788 C C . TRP A 1 100 ? -14.648 6.746 -1.082 1 98.94 100 TRP A C 1
ATOM 790 O O . TRP A 1 100 ? -14.82 6.422 0.096 1 98.94 100 TRP A O 1
ATOM 800 N N . TRP A 1 101 ? -13.875 6.074 -1.958 1 98.94 101 TRP A N 1
ATOM 801 C CA . TRP A 1 101 ? -13.133 4.906 -1.497 1 98.94 101 TRP A CA 1
ATOM 802 C C . TRP A 1 101 ? -12.109 5.293 -0.43 1 98.94 101 TRP A C 1
ATOM 804 O O . TRP A 1 101 ? -11.453 6.328 -0.542 1 98.94 101 TRP A O 1
ATOM 814 N N . LEU A 1 102 ? -12 4.512 0.565 1 98.94 102 LEU A N 1
ATOM 815 C CA . LEU A 1 102 ? -10.922 4.48 1.548 1 98.94 102 LEU A CA 1
ATOM 816 C C . LEU A 1 102 ? -10.109 3.195 1.431 1 98.94 102 LEU A C 1
ATOM 818 O O . LEU A 1 102 ? -10.453 2.312 0.637 1 98.94 102 LEU A O 1
ATOM 822 N N . SER A 1 103 ? -9.086 3.08 2.279 1 98.94 103 SER A N 1
ATOM 823 C CA . SER A 1 103 ? -8.195 1.937 2.131 1 98.94 103 SER A CA 1
ATOM 824 C C . SER A 1 103 ? -8.742 0.712 2.859 1 98.94 103 SER A C 1
ATOM 826 O O . SER A 1 103 ? -8.172 -0.377 2.766 1 98.94 103 SER A O 1
ATOM 828 N N . GLY A 1 104 ? -9.836 0.801 3.535 1 98.88 104 GLY A N 1
ATOM 829 C CA . GLY A 1 104 ? -10.367 -0.284 4.34 1 98.88 104 GLY A CA 1
ATOM 830 C C . GLY A 1 104 ? -10.914 -1.433 3.512 1 98.88 104 GLY A C 1
ATOM 831 O O . GLY A 1 104 ? -11.555 -1.212 2.484 1 98.88 104 GLY A O 1
ATOM 832 N N . SER A 1 105 ? -10.625 -2.658 3.951 1 98.81 105 SER A N 1
ATOM 833 C CA . SER A 1 105 ? -11.148 -3.85 3.291 1 98.81 105 SER A CA 1
ATOM 834 C C . SER A 1 105 ? -11.109 -5.059 4.223 1 98.81 105 SER A C 1
ATOM 836 O O . SER A 1 105 ? -10.258 -5.141 5.109 1 98.81 105 SER A O 1
ATOM 838 N N . ASP A 1 106 ? -12.031 -5.938 4.039 1 98.56 106 ASP A N 1
ATOM 839 C CA . ASP A 1 106 ? -12.008 -7.203 4.762 1 98.56 106 ASP A CA 1
ATOM 840 C C . ASP A 1 106 ? -11.844 -8.383 3.801 1 98.56 106 ASP A C 1
ATOM 842 O O . ASP A 1 106 ? -12.336 -9.477 4.066 1 98.56 106 ASP A O 1
ATOM 846 N N . THR A 1 107 ? -11.156 -8.18 2.688 1 96.56 107 THR A N 1
ATOM 847 C CA . THR A 1 107 ? -10.961 -9.195 1.652 1 96.56 107 THR A CA 1
ATOM 848 C C . THR A 1 107 ? -10.211 -10.398 2.207 1 96.56 107 THR A C 1
ATOM 850 O O . THR A 1 107 ? -10.461 -11.531 1.789 1 96.56 107 THR A O 1
ATOM 853 N N . ASP A 1 108 ? -9.305 -10.195 3.143 1 94.88 108 ASP A N 1
ATOM 854 C CA . ASP A 1 108 ? -8.531 -11.297 3.717 1 94.88 108 ASP A CA 1
ATOM 855 C C . ASP A 1 108 ? -9.406 -12.195 4.582 1 94.88 108 ASP A C 1
ATOM 857 O O . ASP A 1 108 ? -9.312 -13.422 4.508 1 94.88 108 ASP A O 1
ATOM 861 N N . SER A 1 109 ? -10.203 -11.539 5.359 1 95.38 109 SER A N 1
ATOM 862 C CA . SER A 1 109 ? -11.094 -12.227 6.289 1 95.38 109 SER A CA 1
ATOM 863 C C . SER A 1 109 ? -12.398 -11.461 6.469 1 95.38 109 SER A C 1
ATOM 865 O O . SER A 1 109 ? -12.422 -10.383 7.062 1 95.38 109 SER A O 1
ATOM 867 N N . GLU A 1 110 ? -13.5 -12.109 5.961 1 96.56 110 GLU A N 1
ATOM 868 C CA . GLU A 1 110 ? -14.797 -11.445 5.973 1 96.56 110 GLU A CA 1
ATOM 869 C C . GLU A 1 110 ? -15.172 -10.969 7.375 1 96.56 110 GLU A C 1
ATOM 871 O O . GLU A 1 110 ? -15.117 -11.75 8.328 1 96.56 110 GLU A O 1
ATOM 876 N N . GLY A 1 111 ? -15.516 -9.719 7.496 1 97.06 111 GLY A N 1
ATOM 877 C CA . GLY A 1 111 ? -15.922 -9.141 8.766 1 97.06 111 GLY A CA 1
ATOM 878 C C . GLY A 1 111 ? -14.781 -8.492 9.523 1 97.06 111 GLY A C 1
ATOM 879 O O . GLY A 1 111 ? -15.016 -7.707 10.445 1 97.06 111 GLY A O 1
ATOM 880 N N . ASP A 1 112 ? -13.594 -8.844 9.188 1 97.94 112 ASP A N 1
ATOM 881 C CA . ASP A 1 112 ? -12.406 -8.258 9.797 1 97.94 112 ASP A CA 1
ATOM 882 C C . ASP A 1 112 ? -11.758 -7.23 8.867 1 97.94 112 ASP A C 1
ATOM 884 O O . ASP A 1 112 ? -11 -7.594 7.965 1 97.94 112 ASP A O 1
ATOM 888 N N . PHE A 1 113 ? -12.055 -5.961 9.172 1 98.75 113 PHE A N 1
ATOM 889 C CA . PHE A 1 113 ? -11.609 -4.906 8.273 1 98.75 113 PHE A CA 1
ATOM 890 C C . PHE A 1 113 ? -10.242 -4.379 8.688 1 98.75 113 PHE A C 1
ATOM 892 O O . PHE A 1 113 ? -9.969 -4.211 9.875 1 98.75 113 PHE A O 1
ATOM 899 N N . TYR A 1 114 ? -9.43 -4.16 7.695 1 98.88 114 TYR A N 1
ATOM 900 C CA . TYR A 1 114 ? -8.086 -3.613 7.879 1 98.88 114 TYR A CA 1
ATOM 901 C C . TYR A 1 114 ? -7.871 -2.391 6.996 1 98.88 114 TYR A C 1
ATOM 903 O O . TYR A 1 114 ? -8.438 -2.295 5.906 1 98.88 114 TYR A O 1
ATOM 911 N N . TRP A 1 115 ? -7.078 -1.455 7.543 1 98.81 115 TRP A N 1
ATOM 912 C CA . TRP A 1 115 ? -6.535 -0.416 6.676 1 98.81 115 TRP A CA 1
ATOM 913 C C . TRP A 1 115 ? -5.383 -0.956 5.836 1 98.81 115 TRP A C 1
ATOM 915 O O . TRP A 1 115 ? -4.34 -1.34 6.371 1 98.81 115 TRP A O 1
ATOM 925 N N . TYR A 1 116 ? -5.5 -0.953 4.555 1 98.69 116 TYR A N 1
ATOM 926 C CA . TYR A 1 116 ? -4.457 -1.462 3.674 1 98.69 116 TYR A CA 1
ATOM 927 C C . TYR A 1 116 ? -3.301 -0.474 3.572 1 98.69 116 TYR A C 1
ATOM 929 O O . TYR A 1 116 ? -2.203 -0.834 3.137 1 98.69 116 TYR A O 1
ATOM 937 N N . LYS A 1 117 ? -3.561 0.743 3.99 1 98.06 117 LYS A N 1
ATOM 938 C CA . LYS A 1 117 ? -2.453 1.691 4.078 1 98.06 117 LYS A CA 1
ATOM 939 C C . LYS A 1 117 ? -1.423 1.24 5.109 1 98.06 117 LYS A C 1
ATOM 941 O O . LYS A 1 117 ? -0.217 1.349 4.875 1 98.06 117 LYS A O 1
ATOM 946 N N . THR A 1 118 ? -1.894 0.743 6.223 1 97.12 118 THR A N 1
ATOM 947 C CA . THR A 1 118 ? -0.995 0.527 7.352 1 97.12 118 THR A CA 1
ATOM 948 C C . THR A 1 118 ? -0.883 -0.959 7.676 1 97.12 118 THR A C 1
ATOM 950 O O . THR A 1 118 ? 0.039 -1.379 8.383 1 97.12 118 THR A O 1
ATOM 953 N N . GLY A 1 119 ? -1.816 -1.745 7.25 1 98.12 119 GLY A N 1
ATOM 954 C CA . GLY A 1 119 ? -1.865 -3.15 7.621 1 98.12 119 GLY A CA 1
ATOM 955 C C . GLY A 1 119 ? -2.482 -3.383 8.992 1 98.12 119 GLY A C 1
ATOM 956 O O . GLY A 1 119 ? -2.451 -4.5 9.508 1 98.12 119 GLY A O 1
ATOM 957 N N . GLU A 1 120 ? -3.107 -2.381 9.539 1 97.88 120 GLU A N 1
ATOM 958 C CA . GLU A 1 120 ? -3.68 -2.486 10.875 1 97.88 120 GLU A CA 1
ATOM 959 C C . GLU A 1 120 ? -5.184 -2.744 10.812 1 97.88 120 GLU A C 1
ATOM 961 O O . GLU A 1 120 ? -5.871 -2.234 9.93 1 97.88 120 GLU A O 1
ATOM 966 N N . ARG A 1 121 ? -5.629 -3.434 11.789 1 98.19 121 ARG A N 1
ATOM 967 C CA . ARG A 1 121 ? -7.066 -3.619 11.938 1 98.19 121 ARG A CA 1
ATOM 968 C C . ARG A 1 121 ? -7.762 -2.297 12.242 1 98.19 121 ARG A C 1
ATOM 970 O O . ARG A 1 121 ? -7.234 -1.473 12.992 1 98.19 121 ARG A O 1
ATOM 977 N N . ILE A 1 122 ? -8.938 -2.094 11.695 1 98.38 122 ILE A N 1
ATOM 978 C CA . ILE A 1 122 ? -9.703 -0.879 11.961 1 98.38 122 ILE A CA 1
ATOM 979 C C . ILE A 1 122 ? -10.195 -0.892 13.406 1 98.38 122 ILE A C 1
ATOM 981 O O . ILE A 1 122 ? -11.008 -1.743 13.781 1 98.38 122 ILE A O 1
ATOM 985 N N . SER A 1 123 ? -9.664 0.09 14.203 1 96.25 123 SER A N 1
ATOM 986 C CA . SER A 1 123 ? -10.016 0.159 15.617 1 96.25 123 SER A CA 1
ATOM 987 C C . SER A 1 123 ? -11.023 1.269 15.883 1 96.25 123 SER A C 1
ATOM 989 O O . SER A 1 123 ? -11.852 1.159 16.781 1 96.25 123 SER A O 1
ATOM 991 N N . TYR A 1 124 ? -10.898 2.352 15.219 1 97.38 124 TYR A N 1
ATOM 992 C CA . TYR A 1 124 ? -11.938 3.379 15.195 1 97.38 124 TYR A CA 1
ATOM 993 C C . TYR A 1 124 ? -12.688 3.359 13.867 1 97.38 124 TYR A C 1
ATOM 995 O O . TYR A 1 124 ? -12.078 3.434 12.797 1 97.38 124 TYR A O 1
ATOM 1003 N N . ALA A 1 125 ? -13.992 3.264 13.992 1 97.75 125 ALA A N 1
ATOM 1004 C CA . ALA A 1 125 ? -14.852 3.254 12.805 1 97.75 125 ALA A CA 1
ATOM 1005 C C . ALA A 1 125 ? -16.141 4.027 13.055 1 97.75 125 ALA A C 1
ATOM 1007 O O . ALA A 1 125 ? -16.672 4.012 14.164 1 97.75 125 ALA A O 1
ATOM 1008 N N . ASP A 1 126 ? -16.594 4.723 12.086 1 98.12 126 ASP A N 1
ATOM 1009 C CA . ASP A 1 126 ? -17.906 5.355 12.102 1 98.12 126 ASP A CA 1
ATOM 1010 C C . ASP A 1 126 ? -18.812 4.777 11.008 1 98.12 126 ASP A C 1
ATOM 1012 O O . ASP A 1 126 ? -19.109 5.449 10.023 1 98.12 126 ASP A O 1
ATOM 1016 N N . TRP A 1 127 ? -19.281 3.568 11.281 1 98.56 127 TRP A N 1
ATOM 1017 C CA . TRP A 1 127 ? -20.141 2.875 10.328 1 98.56 127 TRP A CA 1
ATOM 1018 C C . TRP A 1 127 ? -21.531 3.506 10.297 1 98.56 127 TRP A C 1
ATOM 1020 O O . TRP A 1 127 ? -22.078 3.871 11.344 1 98.56 127 TRP A O 1
ATOM 1030 N N . SER A 1 128 ? -22.078 3.588 9.125 1 98.31 128 SER A N 1
ATOM 1031 C CA . SER A 1 128 ? -23.484 3.971 9.031 1 98.31 128 SER A CA 1
ATOM 1032 C C . SER A 1 128 ? -24.391 2.932 9.68 1 98.31 128 SER A C 1
ATOM 1034 O O . SER A 1 128 ? -24.016 1.758 9.781 1 98.31 128 SER A O 1
ATOM 1036 N N . SER A 1 129 ? -25.531 3.406 10.094 1 97.94 129 SER A N 1
ATOM 1037 C CA . SER A 1 129 ? -26.484 2.496 10.711 1 97.94 129 SER A CA 1
ATOM 1038 C C . SER A 1 129 ? -26.734 1.272 9.836 1 97.94 129 SER A C 1
ATOM 1040 O O . SER A 1 129 ? -27 1.403 8.641 1 97.94 129 SER A O 1
ATOM 1042 N N . GLY A 1 130 ? -26.531 0.072 10.445 1 98 130 GLY A N 1
ATOM 1043 C CA . GLY A 1 130 ? -26.781 -1.172 9.734 1 98 130 GLY A CA 1
ATOM 1044 C C . GLY A 1 130 ? -25.578 -1.666 8.953 1 98 130 GLY A C 1
ATOM 1045 O O . GLY A 1 130 ? -25.641 -2.721 8.32 1 98 130 GLY A O 1
ATOM 1046 N N . GLN A 1 131 ? -24.516 -0.845 9.023 1 97.69 131 GLN A N 1
ATOM 1047 C CA . GLN A 1 131 ? -23.312 -1.208 8.281 1 97.69 131 GLN A CA 1
ATOM 1048 C C . GLN A 1 131 ? -22.188 -1.63 9.227 1 97.69 131 GLN A C 1
ATOM 1050 O O . GLN A 1 131 ? -22.203 -1.259 10.406 1 97.69 131 GLN A O 1
ATOM 1055 N N . PRO A 1 132 ? -21.219 -2.32 8.695 1 98.06 132 PRO A N 1
ATOM 1056 C CA . PRO A 1 132 ? -21.219 -3.012 7.406 1 98.06 132 PRO A CA 1
ATOM 1057 C C . PRO A 1 132 ? -22.203 -4.176 7.363 1 98.06 132 PRO A C 1
ATOM 1059 O O . PRO A 1 132 ? -22.422 -4.848 8.375 1 98.06 132 PRO A O 1
ATOM 1062 N N . ASP A 1 133 ? -22.828 -4.508 6.219 1 98.12 133 ASP A N 1
ATOM 1063 C CA . ASP A 1 133 ? -23.859 -5.547 6.18 1 98.12 133 ASP A CA 1
ATOM 1064 C C . ASP A 1 133 ? -23.531 -6.605 5.133 1 98.12 133 ASP A C 1
ATOM 1066 O O . ASP A 1 133 ? -24.266 -7.582 4.977 1 98.12 133 ASP A O 1
ATOM 1070 N N . ASN A 1 134 ? -22.359 -6.441 4.418 1 98.25 134 ASN A N 1
ATOM 1071 C CA . ASN A 1 134 ? -21.969 -7.402 3.393 1 98.25 134 ASN A CA 1
ATOM 1072 C C . ASN A 1 134 ? -23.141 -7.742 2.469 1 98.25 134 ASN A C 1
ATOM 1074 O O . ASN A 1 134 ? -23.375 -8.914 2.168 1 98.25 134 ASN A O 1
ATOM 1078 N N . ASN A 1 135 ? -23.875 -6.805 2.09 1 96.06 135 ASN A N 1
ATOM 1079 C CA . ASN A 1 135 ? -25.047 -7.043 1.24 1 96.06 135 ASN A CA 1
ATOM 1080 C C . ASN A 1 135 ? -24.672 -7.863 0.007 1 96.06 135 ASN A C 1
ATOM 1082 O O . ASN A 1 135 ? -23.719 -7.543 -0.693 1 96.06 135 ASN A O 1
ATOM 1086 N N . GLY A 1 136 ? -25.438 -9.023 -0.185 1 96.31 136 GLY A N 1
ATOM 1087 C CA . GLY A 1 136 ? -25.156 -9.906 -1.304 1 96.31 136 GLY A CA 1
ATOM 1088 C C . GLY A 1 136 ? -23.953 -10.781 -1.077 1 96.31 136 GLY A C 1
ATOM 1089 O O . GLY A 1 136 ? -23.594 -11.594 -1.937 1 96.31 136 GLY A O 1
ATOM 1090 N N . GLY A 1 137 ? -23.25 -10.625 -0.032 1 96 137 GLY A N 1
ATOM 1091 C CA . GLY A 1 137 ? -22.172 -11.5 0.377 1 96 137 GLY A CA 1
ATOM 1092 C C . GLY A 1 137 ? -20.844 -11.156 -0.268 1 96 137 GLY A C 1
ATOM 1093 O O . GLY A 1 137 ? -19.891 -11.938 -0.197 1 96 137 GLY A O 1
ATOM 1094 N N . HIS A 1 138 ? -20.734 -9.969 -0.954 1 96 138 HIS A N 1
ATOM 1095 C CA . HIS A 1 138 ? -19.516 -9.68 -1.704 1 96 138 HIS A CA 1
ATOM 1096 C C . HIS A 1 138 ? -19.062 -8.242 -1.497 1 96 138 HIS A C 1
ATOM 1098 O O . HIS A 1 138 ? -18.453 -7.641 -2.385 1 96 138 HIS A O 1
ATOM 1104 N N . GLU A 1 139 ? -19.484 -7.586 -0.375 1 98.31 139 GLU A N 1
ATOM 1105 C CA . GLU A 1 139 ? -19.031 -6.238 -0.059 1 98.31 139 GLU A CA 1
ATOM 1106 C C . GLU A 1 139 ? -17.812 -6.27 0.851 1 98.31 139 GLU A C 1
ATOM 1108 O O . GLU A 1 139 ? -17.922 -6.543 2.047 1 98.31 139 GLU A O 1
ATOM 1113 N N . ASN A 1 140 ? -16.625 -5.941 0.255 1 98.56 140 ASN A N 1
ATOM 1114 C CA . ASN A 1 140 ? -15.406 -6.125 1.029 1 98.56 140 ASN A CA 1
ATOM 1115 C C . ASN A 1 140 ? -14.57 -4.852 1.063 1 98.56 140 ASN A C 1
ATOM 1117 O O . ASN A 1 140 ? -13.461 -4.848 1.6 1 98.56 140 ASN A O 1
ATOM 1121 N N . CYS A 1 141 ? -15.055 -3.787 0.486 1 98.88 141 CYS A N 1
ATOM 1122 C CA . CYS A 1 141 ? -14.273 -2.559 0.406 1 98.88 141 CYS A CA 1
ATOM 1123 C C . CYS A 1 141 ? -15.031 -1.392 1.035 1 98.88 141 CYS A C 1
ATOM 1125 O O . CYS A 1 141 ? -16.25 -1.306 0.924 1 98.88 141 CYS A O 1
ATOM 1127 N N . VAL A 1 142 ? -14.336 -0.493 1.627 1 98.94 142 VAL A N 1
ATOM 1128 C CA . VAL A 1 142 ? -14.93 0.55 2.455 1 98.94 142 VAL A CA 1
ATOM 1129 C C . VAL A 1 142 ? -14.961 1.867 1.684 1 98.94 142 VAL A C 1
ATOM 1131 O O . VAL A 1 142 ? -13.992 2.225 1.013 1 98.94 142 VAL A O 1
ATOM 1134 N N . HIS A 1 143 ? -16.094 2.508 1.786 1 98.94 143 HIS A N 1
ATOM 1135 C CA . HIS A 1 143 ? -16.219 3.863 1.26 1 98.94 143 HIS A CA 1
ATOM 1136 C C . HIS A 1 143 ? -16.953 4.77 2.234 1 98.94 143 HIS A C 1
ATOM 1138 O O . HIS A 1 143 ? -17.562 4.293 3.197 1 98.94 143 HIS A O 1
ATOM 1144 N N . LEU A 1 144 ? -16.828 6.055 2.027 1 98.94 144 LEU A N 1
ATOM 1145 C CA . LEU A 1 144 ? -17.625 7.055 2.742 1 98.94 144 LEU A CA 1
ATOM 1146 C C . LEU A 1 144 ? -18.812 7.512 1.905 1 98.94 144 LEU A C 1
ATOM 1148 O O . LEU A 1 144 ? -18.688 7.699 0.693 1 98.94 144 LEU A O 1
ATOM 1152 N N . TRP A 1 145 ? -19.906 7.617 2.541 1 98.88 145 TRP A N 1
ATOM 1153 C CA . TRP A 1 145 ? -21.094 8.25 1.969 1 98.88 145 TRP A CA 1
ATOM 1154 C C . TRP A 1 145 ? -21.734 9.195 2.973 1 98.88 145 TRP A C 1
ATOM 1156 O O . TRP A 1 145 ? -21.531 9.07 4.184 1 98.88 145 TRP A O 1
ATOM 1166 N N . TYR A 1 146 ? -22.422 10.164 2.398 1 98.75 146 TYR A N 1
ATOM 1167 C CA . TYR A 1 146 ? -23 11.195 3.254 1 98.75 146 TYR A CA 1
ATOM 1168 C C . TYR A 1 146 ? -24.375 10.766 3.779 1 98.75 146 TYR A C 1
ATOM 1170 O O . TYR A 1 146 ? -25.281 10.461 3 1 98.75 146 TYR A O 1
ATOM 1178 N N . ILE A 1 147 ? -24.438 10.641 5.051 1 98.06 147 ILE A N 1
ATOM 1179 C CA . ILE A 1 147 ? -25.672 10.484 5.801 1 98.06 147 ILE A CA 1
ATOM 1180 C C . ILE A 1 147 ? -25.828 11.641 6.789 1 98.06 147 ILE A C 1
ATOM 1182 O O . ILE A 1 147 ? -25.062 11.75 7.746 1 98.06 147 ILE A O 1
ATOM 1186 N N . LYS A 1 148 ? -26.812 12.414 6.496 1 96.81 148 LYS A N 1
ATOM 1187 C CA . LYS A 1 148 ? -26.969 13.633 7.293 1 96.81 148 LYS A CA 1
ATOM 1188 C C . LYS A 1 148 ? -26.734 13.352 8.773 1 96.81 148 LYS A C 1
ATOM 1190 O O . LYS A 1 148 ? -27.297 12.414 9.336 1 96.81 148 LYS A O 1
ATOM 1195 N N . PRO A 1 149 ? -25.688 14.172 9.312 1 97.5 149 PRO A N 1
ATOM 1196 C CA . PRO A 1 149 ? -25.062 15.422 8.867 1 97.5 149 PRO A CA 1
ATOM 1197 C C . PRO A 1 149 ? -23.609 15.242 8.461 1 97.5 149 PRO A C 1
ATOM 1199 O O . PRO A 1 149 ? -22.859 16.219 8.359 1 97.5 149 PRO A O 1
ATOM 1202 N N . LYS A 1 150 ? -23.141 14.008 8.328 1 98.5 150 LYS A N 1
ATOM 1203 C CA . LYS A 1 150 ? -21.719 13.789 8.102 1 98.5 150 LYS A CA 1
ATOM 1204 C C . LYS A 1 150 ? -21.484 12.586 7.184 1 98.5 150 LYS A C 1
ATOM 1206 O O . LYS A 1 150 ? -22.438 11.859 6.863 1 98.5 150 LYS A O 1
ATOM 1211 N N . TYR A 1 151 ? -20.281 12.477 6.746 1 98.75 151 TYR A N 1
ATOM 1212 C CA . TYR A 1 151 ? -19.891 11.258 6.051 1 98.75 151 TYR A CA 1
ATOM 1213 C C . TYR A 1 151 ? -19.656 10.117 7.031 1 98.75 151 TYR A C 1
ATOM 1215 O O . TYR A 1 151 ? -19.125 10.32 8.125 1 98.75 151 TYR A O 1
ATOM 1223 N N . GLN A 1 152 ? -20.094 8.883 6.605 1 98.81 152 GLN A N 1
ATOM 1224 C CA . GLN A 1 152 ? -19.953 7.66 7.387 1 98.81 152 GLN A CA 1
ATOM 1225 C C . GLN A 1 152 ? -19.484 6.504 6.512 1 98.81 152 GLN A C 1
ATOM 1227 O O . GLN A 1 152 ? -19.5 6.598 5.285 1 98.81 152 GLN A O 1
ATOM 1232 N N . MET A 1 153 ? -19.078 5.488 7.164 1 98.88 153 MET A N 1
ATOM 1233 C CA . MET A 1 153 ? -18.484 4.348 6.48 1 98.88 153 MET A CA 1
ATOM 1234 C C . MET A 1 153 ? -19.547 3.359 6.031 1 98.88 153 MET A C 1
ATOM 1236 O O . MET A 1 153 ? -20.531 3.135 6.738 1 98.88 153 MET A O 1
ATOM 1240 N N . ASN A 1 154 ? -19.344 2.738 4.898 1 98.88 154 ASN A N 1
ATOM 1241 C CA . ASN A 1 154 ? -20.141 1.646 4.34 1 98.88 154 ASN A CA 1
ATOM 1242 C C . ASN A 1 154 ? -19.266 0.654 3.58 1 98.88 154 ASN A C 1
ATOM 1244 O O . ASN A 1 154 ? -18.266 1.042 2.959 1 98.88 154 ASN A O 1
ATOM 1248 N N . ASP A 1 155 ? -19.547 -0.621 3.736 1 98.81 155 ASP A N 1
ATOM 1249 C CA . ASP A 1 155 ? -18.875 -1.591 2.883 1 98.81 155 ASP A CA 1
ATOM 1250 C C . ASP A 1 155 ? -19.625 -1.786 1.567 1 98.81 155 ASP A C 1
ATOM 1252 O O . ASP A 1 155 ? -20.844 -1.759 1.54 1 98.81 155 ASP A O 1
ATOM 1256 N N . TRP A 1 156 ? -18.891 -1.912 0.538 1 98.75 156 TRP A N 1
ATOM 1257 C CA . TRP A 1 156 ? -19.438 -2.047 -0.812 1 98.75 156 TRP A CA 1
ATOM 1258 C C . TRP A 1 156 ? -18.578 -3 -1.646 1 98.75 156 TRP A C 1
ATOM 1260 O O . TRP A 1 156 ? -17.516 -3.42 -1.215 1 98.75 156 TRP A O 1
ATOM 1270 N N . ARG A 1 157 ? -19.172 -3.457 -2.787 1 98.62 157 ARG A N 1
ATOM 1271 C CA . ARG A 1 157 ? -18.422 -4.309 -3.693 1 98.62 157 ARG A CA 1
ATOM 1272 C C . ARG A 1 157 ? -17.219 -3.564 -4.262 1 98.62 157 ARG A C 1
ATOM 1274 O O . ARG A 1 157 ? -17.344 -2.43 -4.723 1 98.62 157 ARG A O 1
ATOM 1281 N N . CYS A 1 158 ? -16.094 -4.23 -4.379 1 98.56 158 CYS A N 1
ATOM 1282 C CA . CYS A 1 158 ? -14.82 -3.59 -4.703 1 98.56 158 CYS A CA 1
ATOM 1283 C C . CYS A 1 158 ? -14.797 -3.137 -6.16 1 98.56 158 CYS A C 1
ATOM 1285 O O . CYS A 1 158 ? -14.039 -2.234 -6.52 1 98.56 158 CYS A O 1
ATOM 1287 N N . ASN A 1 159 ? -15.617 -3.74 -6.973 1 97.88 159 ASN A N 1
ATOM 1288 C CA . ASN A 1 159 ? -15.547 -3.463 -8.406 1 97.88 159 ASN A CA 1
ATOM 1289 C C . ASN A 1 159 ? -16.484 -2.328 -8.805 1 97.88 159 ASN A C 1
ATOM 1291 O O . ASN A 1 159 ? -16.562 -1.956 -9.977 1 97.88 159 ASN A O 1
ATOM 1295 N N . GLN A 1 160 ? -17.25 -1.793 -7.785 1 98.56 160 GLN A N 1
ATOM 1296 C CA . GLN A 1 160 ? -18.094 -0.636 -8.078 1 98.56 160 GLN A CA 1
ATOM 1297 C C . GLN A 1 160 ? -17.234 0.614 -8.305 1 98.56 160 GLN A C 1
ATOM 1299 O O . GLN A 1 160 ? -16.078 0.664 -7.902 1 98.56 160 GLN A O 1
ATOM 1304 N N . LEU A 1 161 ? -17.844 1.548 -9.008 1 98.81 161 LEU A N 1
ATOM 1305 C CA . LEU A 1 161 ? -17.094 2.75 -9.352 1 98.81 161 LEU A CA 1
ATOM 1306 C C . LEU A 1 161 ? -17.438 3.895 -8.406 1 98.81 161 LEU A C 1
ATOM 1308 O O . LEU A 1 161 ? -18.609 4.223 -8.211 1 98.81 161 LEU A O 1
ATOM 1312 N N . ALA A 1 162 ? -16.484 4.516 -7.75 1 98.88 162 ALA A N 1
ATOM 1313 C CA . ALA A 1 162 ? -16.625 5.633 -6.824 1 98.88 162 ALA A CA 1
ATOM 1314 C C . ALA A 1 162 ? -15.414 6.559 -6.887 1 98.88 162 ALA A C 1
ATOM 1316 O O . ALA A 1 162 ? -14.406 6.234 -7.523 1 98.88 162 ALA A O 1
ATOM 1317 N N . TYR A 1 163 ? -15.562 7.73 -6.348 1 98.94 163 TYR A N 1
ATOM 1318 C CA . TYR A 1 163 ? -14.414 8.602 -6.141 1 98.94 163 TYR A CA 1
ATOM 1319 C C . TYR A 1 163 ? -13.484 8.047 -5.066 1 98.94 163 TYR A C 1
ATOM 1321 O O . TYR A 1 163 ? -13.75 6.98 -4.504 1 98.94 163 TYR A O 1
ATOM 1329 N N . TYR A 1 164 ? -12.359 8.742 -4.871 1 98.94 164 TYR A N 1
ATOM 1330 C CA . TYR A 1 164 ? -11.398 8.172 -3.928 1 98.94 164 TYR A CA 1
ATOM 1331 C C . TYR A 1 164 ? -10.586 9.273 -3.25 1 98.94 164 TYR A C 1
ATOM 1333 O O . TYR A 1 164 ? -10.414 10.359 -3.805 1 98.94 164 TYR A O 1
ATOM 1341 N N . VAL A 1 165 ? -10.195 9.016 -2.061 1 98.94 165 VAL A N 1
ATOM 1342 C CA . VAL A 1 165 ? -9.344 9.906 -1.281 1 98.94 165 VAL A CA 1
ATOM 1343 C C . VAL A 1 165 ? -7.977 9.266 -1.071 1 98.94 165 VAL A C 1
ATOM 1345 O O . VAL A 1 165 ? -7.883 8.133 -0.58 1 98.94 165 VAL A O 1
ATOM 1348 N N . CYS A 1 166 ? -6.965 9.977 -1.492 1 98.88 166 CYS A N 1
ATOM 1349 C CA . CYS A 1 166 ? -5.594 9.555 -1.216 1 98.88 166 CYS A CA 1
ATOM 1350 C C . CYS A 1 166 ? -5.012 10.336 -0.043 1 98.88 166 CYS A C 1
ATOM 1352 O O . CYS A 1 166 ? -5.414 11.469 0.215 1 98.88 166 CYS A O 1
ATOM 1354 N N . GLU A 1 167 ? -4.09 9.68 0.583 1 98.38 167 GLU A N 1
ATOM 1355 C CA . GLU A 1 167 ? -3.396 10.258 1.729 1 98.38 167 GLU A CA 1
ATOM 1356 C C . GLU A 1 167 ? -1.882 10.164 1.564 1 98.38 167 GLU A C 1
ATOM 1358 O O . GLU A 1 167 ? -1.364 9.125 1.143 1 98.38 167 GLU A O 1
ATOM 1363 N N . ALA A 1 168 ? -1.22 11.273 1.866 1 94.75 168 ALA A N 1
ATOM 1364 C CA . ALA A 1 168 ? 0.241 11.258 1.867 1 94.75 168 ALA A CA 1
ATOM 1365 C C . ALA A 1 168 ? 0.785 10.93 3.256 1 94.75 168 ALA A C 1
ATOM 1367 O O . ALA A 1 168 ? 0.115 11.172 4.262 1 94.75 168 ALA A O 1
ATOM 1368 N N . ASP A 1 169 ? 1.98 10.32 3.205 1 86 169 ASP A N 1
ATOM 1369 C CA . ASP A 1 169 ? 2.686 10.281 4.48 1 86 169 ASP A CA 1
ATOM 1370 C C . ASP A 1 169 ? 3.021 11.688 4.973 1 86 169 ASP A C 1
ATOM 1372 O O . ASP A 1 169 ? 3.285 12.578 4.168 1 86 169 ASP A O 1
ATOM 1376 N N . LYS A 1 170 ? 2.949 11.758 6.246 1 76.94 170 LYS A N 1
ATOM 1377 C CA . LYS A 1 170 ? 3.396 13.031 6.809 1 76.94 170 LYS A CA 1
ATOM 1378 C C . LYS A 1 170 ? 4.898 13.219 6.617 1 76.94 170 LYS A C 1
ATOM 1380 O O . LYS A 1 170 ? 5.688 12.336 6.957 1 76.94 170 LYS A O 1
ATOM 1385 N N . PRO A 1 171 ? 5.188 14.375 6.008 1 76.69 171 PRO A N 1
ATOM 1386 C CA . PRO A 1 171 ? 6.625 14.617 5.879 1 76.69 171 PRO A CA 1
ATOM 1387 C C . PRO A 1 171 ? 7.309 14.82 7.23 1 76.69 171 PRO A C 1
ATOM 1389 O O . PRO A 1 171 ? 6.703 15.359 8.156 1 76.69 171 PRO A O 1
ATOM 1392 N N . LYS A 1 172 ? 8.531 14.289 7.332 1 74.12 172 LYS A N 1
ATOM 1393 C CA . LYS A 1 172 ? 9.352 14.555 8.516 1 74.12 172 LYS A CA 1
ATOM 1394 C C . LYS A 1 172 ? 10.352 15.672 8.25 1 74.12 172 LYS A C 1
ATOM 1396 O O . LYS A 1 172 ? 11.086 15.633 7.254 1 74.12 172 LYS A O 1
ATOM 1401 N N . THR A 1 173 ? 10.227 16.688 9.055 1 75.25 173 THR A N 1
ATOM 1402 C CA . THR A 1 173 ? 11.188 17.781 8.961 1 75.25 173 THR A CA 1
ATOM 1403 C C . THR A 1 173 ? 12.242 17.672 10.055 1 75.25 173 THR A C 1
ATOM 1405 O O . THR A 1 173 ? 11.906 17.594 11.242 1 75.25 173 THR A O 1
ATOM 1408 N N . ILE A 1 174 ? 13.508 17.547 9.609 1 79.12 174 ILE A N 1
ATOM 1409 C CA . ILE A 1 174 ? 14.633 17.453 10.547 1 79.12 174 ILE A CA 1
ATOM 1410 C C . ILE A 1 174 ? 15.352 18.797 10.617 1 79.12 174 ILE A C 1
ATOM 1412 O O . ILE A 1 174 ? 15.711 19.375 9.586 1 79.12 174 ILE A O 1
ATOM 1416 N N . VAL A 1 175 ? 15.422 19.281 11.859 1 75.44 175 VAL A N 1
ATOM 1417 C CA . VAL A 1 175 ? 16.172 20.516 12.102 1 75.44 175 VAL A CA 1
ATOM 1418 C C . VAL A 1 175 ? 17.547 20.172 12.664 1 75.44 175 VAL A C 1
ATOM 1420 O O . VAL A 1 175 ? 17.656 19.469 13.672 1 75.44 175 VAL A O 1
ATOM 1423 N N . VAL A 1 176 ? 18.531 20.562 11.945 1 79.88 176 VAL A N 1
ATOM 1424 C CA . VAL A 1 176 ? 19.906 20.375 12.398 1 79.88 176 VAL A CA 1
ATOM 1425 C C . VAL A 1 176 ? 20.516 21.719 12.766 1 79.88 176 VAL A C 1
ATOM 1427 O O . VAL A 1 176 ? 20.578 22.625 11.938 1 79.88 176 VAL A O 1
ATOM 1430 N N . SER A 1 177 ? 20.828 21.875 14.039 1 77.19 177 SER A N 1
ATOM 1431 C CA . SER A 1 177 ? 21.5 23.078 14.531 1 77.19 177 SER A CA 1
ATOM 1432 C C . SER A 1 177 ? 22.969 22.797 14.844 1 77.19 177 SER A C 1
ATOM 1434 O O . SER A 1 177 ? 23.281 21.812 15.523 1 77.19 177 SER A O 1
ATOM 1436 N N . VAL A 1 178 ? 23.844 23.672 14.273 1 73.62 178 VAL A N 1
ATOM 1437 C CA . VAL A 1 178 ? 25.266 23.547 14.523 1 73.62 178 VAL A CA 1
ATOM 1438 C C . VAL A 1 178 ? 25.766 24.797 15.25 1 73.62 178 VAL A C 1
ATOM 1440 O O . VAL A 1 178 ? 25.469 25.922 14.844 1 73.62 178 VAL A O 1
ATOM 1443 N N . PHE A 1 179 ? 26.453 24.625 16.359 1 70.31 179 PHE A N 1
ATOM 1444 C CA . PHE A 1 179 ? 27 25.719 17.156 1 70.31 179 PHE A CA 1
ATOM 1445 C C . PHE A 1 179 ? 28.516 25.781 17.016 1 70.31 179 PHE A C 1
ATOM 1447 O O . PHE A 1 179 ? 29.172 24.75 16.812 1 70.31 179 PHE A O 1
ATOM 1454 N N . MET B 1 1 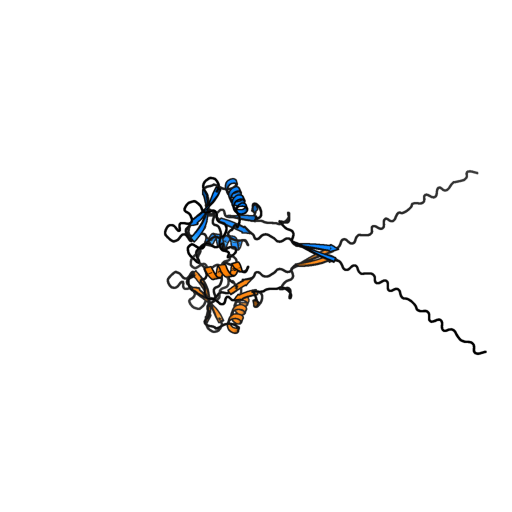? 51.688 89.438 14.984 1 32.88 1 MET B N 1
ATOM 1455 C CA . MET B 1 1 ? 52.219 88.125 15.016 1 32.88 1 MET B CA 1
ATOM 1456 C C . MET B 1 1 ? 51.125 87.062 15.227 1 32.88 1 MET B C 1
ATOM 1458 O O . MET B 1 1 ? 50.625 86.938 16.344 1 32.88 1 MET B O 1
ATOM 1462 N N . TRP B 1 2 ? 50.188 86.938 14.188 1 39.09 2 TRP B N 1
ATOM 1463 C CA . TRP B 1 2 ? 49 86.125 14.016 1 39.09 2 TRP B CA 1
ATOM 1464 C C . TRP B 1 2 ? 49.344 84.625 14.156 1 39.09 2 TRP B C 1
ATOM 1466 O O . TRP B 1 2 ? 50.188 84.125 13.438 1 39.09 2 TRP B O 1
ATOM 1476 N N . SER B 1 3 ? 49.312 84.062 15.422 1 36.53 3 SER B N 1
ATOM 1477 C CA . SER B 1 3 ? 49.5 82.688 15.812 1 36.53 3 SER B CA 1
ATOM 1478 C C . SER B 1 3 ? 48.531 81.75 15.062 1 36.53 3 SER B C 1
ATOM 1480 O O . SER B 1 3 ? 47.312 82 15.102 1 36.53 3 SER B O 1
ATOM 1482 N N . ASN B 1 4 ? 48.906 81.188 13.898 1 36.34 4 ASN B N 1
ATOM 1483 C CA . ASN B 1 4 ? 48.25 80.125 13.078 1 36.34 4 ASN B CA 1
ATOM 1484 C C . ASN B 1 4 ? 47.969 78.875 13.883 1 36.34 4 ASN B C 1
ATOM 1486 O O . ASN B 1 4 ? 48.875 78.188 14.297 1 36.34 4 ASN B O 1
ATOM 1490 N N . ILE B 1 5 ? 46.969 78.875 14.727 1 37.5 5 ILE B N 1
ATOM 1491 C CA . ILE B 1 5 ? 46.562 77.625 15.43 1 37.5 5 ILE B CA 1
ATOM 1492 C C . ILE B 1 5 ? 46.188 76.562 14.414 1 37.5 5 ILE B C 1
ATOM 1494 O O . ILE B 1 5 ? 45.281 76.75 13.594 1 37.5 5 ILE B O 1
ATOM 1498 N N . LEU B 1 6 ? 47.094 75.688 14 1 33.25 6 LEU B N 1
ATOM 1499 C CA . LEU B 1 6 ? 46.969 74.438 13.203 1 33.25 6 LEU B CA 1
ATOM 1500 C C . LEU B 1 6 ? 46 73.5 13.867 1 33.25 6 LEU B C 1
ATOM 1502 O O . LEU B 1 6 ? 46.219 73.062 14.992 1 33.25 6 LEU B O 1
ATOM 1506 N N . LYS B 1 7 ? 44.688 73.625 13.617 1 37.59 7 LYS B N 1
ATOM 1507 C CA . LYS B 1 7 ? 43.688 72.688 14.031 1 37.59 7 LYS B CA 1
ATOM 1508 C C . LYS B 1 7 ? 43.938 71.312 13.43 1 37.59 7 LYS B C 1
ATOM 1510 O O . LYS B 1 7 ? 43.938 71.125 12.203 1 37.59 7 LYS B O 1
ATOM 1515 N N . ILE B 1 8 ? 44.75 70.375 14.125 1 33.12 8 ILE B N 1
ATOM 1516 C CA . ILE B 1 8 ? 44.938 69 13.711 1 33.12 8 ILE B CA 1
ATOM 1517 C C . ILE B 1 8 ? 43.625 68.25 13.836 1 33.12 8 ILE B C 1
ATOM 1519 O O . ILE B 1 8 ? 43.062 68.125 14.922 1 33.12 8 ILE B O 1
ATOM 1523 N N . CYS B 1 9 ? 42.844 68.188 12.82 1 32.91 9 CYS B N 1
ATOM 1524 C CA . CYS B 1 9 ? 41.688 67.312 12.758 1 32.91 9 CYS B CA 1
ATOM 1525 C C . CYS B 1 9 ? 42.094 65.875 12.852 1 32.91 9 CYS B C 1
ATOM 1527 O O . CYS B 1 9 ? 42.812 65.375 11.984 1 32.91 9 CYS B O 1
ATOM 1529 N N . ILE B 1 10 ? 42.188 65.25 14.047 1 32.88 10 ILE B N 1
ATOM 1530 C CA . ILE B 1 10 ? 42.438 63.844 14.211 1 32.88 10 ILE B CA 1
ATOM 1531 C C . ILE B 1 10 ? 41.25 63.062 13.656 1 32.88 10 ILE B C 1
ATOM 1533 O O . ILE B 1 10 ? 40.125 63.188 14.141 1 32.88 10 ILE B O 1
ATOM 1537 N N . ALA B 1 11 ? 41.281 62.656 12.391 1 36.06 11 ALA B N 1
ATOM 1538 C CA . ALA B 1 11 ? 40.344 61.656 11.852 1 36.06 11 ALA B CA 1
ATOM 1539 C C . ALA B 1 11 ? 40.531 60.312 12.539 1 36.06 11 ALA B C 1
ATOM 1541 O O . ALA B 1 11 ? 41.594 59.688 12.438 1 36.06 11 ALA B O 1
ATOM 1542 N N . LEU B 1 12 ? 39.781 60.094 13.656 1 33.41 12 LEU B N 1
ATOM 1543 C CA . LEU B 1 12 ? 39.75 58.719 14.188 1 33.41 12 LEU B CA 1
ATOM 1544 C C . LEU B 1 12 ? 39.156 57.75 13.172 1 33.41 12 LEU B C 1
ATOM 1546 O O . LEU B 1 12 ? 38 57.906 12.773 1 33.41 12 LEU B O 1
ATOM 1550 N N . VAL B 1 13 ? 39.969 57.188 12.297 1 40.19 13 VAL B N 1
ATOM 1551 C CA . VAL B 1 13 ? 39.531 56.062 11.477 1 40.19 13 VAL B CA 1
ATOM 1552 C C . VAL B 1 13 ? 39.094 54.906 12.367 1 40.19 13 VAL B C 1
ATOM 1554 O O . VAL B 1 13 ? 39.938 54.312 13.055 1 40.19 13 VAL B O 1
ATOM 1557 N N . VAL B 1 14 ? 37.906 55 12.922 1 42.41 14 VAL B N 1
ATOM 1558 C CA . VAL B 1 14 ? 37.406 53.75 13.516 1 42.41 14 VAL B CA 1
ATOM 1559 C C . VAL B 1 14 ? 37.344 52.656 12.461 1 42.41 14 VAL B C 1
ATOM 1561 O O . VAL B 1 14 ? 36.625 52.75 11.477 1 42.41 14 VAL B O 1
ATOM 1564 N N . ALA B 1 15 ? 38.406 51.938 12.234 1 42.25 15 ALA B N 1
ATOM 1565 C CA . ALA B 1 15 ? 38.312 50.688 11.508 1 42.25 15 ALA B CA 1
ATOM 1566 C C . ALA B 1 15 ? 37.281 49.75 12.164 1 42.25 15 ALA B C 1
ATOM 1568 O O . ALA B 1 15 ? 37.531 49.25 13.266 1 42.25 15 ALA B O 1
ATOM 1569 N N . SER B 1 16 ? 36.062 49.969 11.883 1 39.78 16 SER B N 1
ATOM 1570 C CA . SER B 1 16 ? 35.156 48.875 12.242 1 39.78 16 SER B CA 1
ATOM 1571 C C . SER B 1 16 ? 35.688 47.531 11.688 1 39.78 16 SER B C 1
ATOM 1573 O O . SER B 1 16 ? 35.812 47.375 10.469 1 39.78 16 SER B O 1
ATOM 1575 N N . THR B 1 17 ? 36.625 46.906 12.273 1 44.81 17 THR B N 1
ATOM 1576 C CA . THR B 1 17 ? 36.812 45.531 11.906 1 44.81 17 THR B CA 1
ATOM 1577 C C . THR B 1 17 ? 35.5 44.781 11.805 1 44.81 17 THR B C 1
ATOM 1579 O O . THR B 1 17 ? 34.75 44.656 12.797 1 44.81 17 THR B O 1
ATOM 1582 N N . THR B 1 18 ? 34.75 44.969 10.727 1 44.03 18 THR B N 1
ATOM 1583 C CA . THR B 1 18 ? 33.719 43.969 10.477 1 44.03 18 THR B CA 1
ATOM 1584 C C . THR B 1 18 ? 34.25 42.562 10.805 1 44.03 18 THR B C 1
ATOM 1586 O O . THR B 1 18 ? 35.25 42.125 10.234 1 44.03 18 THR B O 1
ATOM 1589 N N . LEU B 1 19 ? 34.375 42.156 12.016 1 45.81 19 LEU B N 1
ATOM 1590 C CA . LEU B 1 19 ? 34.406 40.688 12.195 1 45.81 19 LEU B CA 1
ATOM 1591 C C . LEU B 1 19 ? 33.5 40 11.164 1 45.81 19 LEU B C 1
ATOM 1593 O O . LEU B 1 19 ? 32.281 40.25 11.141 1 45.81 19 LEU B O 1
ATOM 1597 N N . ALA B 1 20 ? 33.875 39.906 10.008 1 47.38 20 ALA B N 1
ATOM 1598 C CA . ALA B 1 20 ? 33.219 39 9.055 1 47.38 20 ALA B CA 1
ATOM 1599 C C . ALA B 1 20 ? 32.688 37.75 9.758 1 47.38 20 ALA B C 1
ATOM 1601 O O . ALA B 1 20 ? 33.469 36.906 10.203 1 47.38 20 ALA B O 1
ATOM 1602 N N . GLY B 1 21 ? 31.75 37.875 10.625 1 52.19 21 GLY B N 1
ATOM 1603 C CA . GLY B 1 21 ? 31.109 36.688 11.141 1 52.19 21 GLY B CA 1
ATOM 1604 C C . GLY B 1 21 ? 31.016 35.562 10.117 1 52.19 21 GLY B C 1
ATOM 1605 O O . GLY B 1 21 ? 30.562 35.781 8.992 1 52.19 21 GLY B O 1
ATOM 1606 N N . HIS B 1 22 ? 32 34.781 10.109 1 55.84 22 HIS B N 1
ATOM 1607 C CA . HIS B 1 22 ? 31.953 33.594 9.266 1 55.84 22 HIS B CA 1
ATOM 1608 C C . HIS B 1 22 ? 30.578 32.969 9.289 1 55.84 22 HIS B C 1
ATOM 1610 O O . HIS B 1 22 ? 30.094 32.562 10.344 1 55.84 22 HIS B O 1
ATOM 1616 N N . THR B 1 23 ? 29.672 33.406 8.562 1 65.94 23 THR B N 1
ATOM 1617 C CA . THR B 1 23 ? 28.422 32.656 8.43 1 65.94 23 THR B CA 1
ATOM 1618 C C . THR B 1 23 ? 28.688 31.219 8.055 1 65.94 23 THR B C 1
ATOM 1620 O O . THR B 1 23 ? 29.328 30.938 7.043 1 65.94 23 THR B O 1
ATOM 1623 N N . PRO B 1 24 ? 28.438 30.422 9.016 1 68.44 24 PRO B N 1
ATOM 1624 C CA . PRO B 1 24 ? 28.688 29.031 8.648 1 68.44 24 PRO B CA 1
ATOM 1625 C C . PRO B 1 24 ? 28.031 28.641 7.328 1 68.44 24 PRO B C 1
ATOM 1627 O O . PRO B 1 24 ? 26.906 29.094 7.039 1 68.44 24 PRO B O 1
ATOM 1630 N N . GLN B 1 25 ? 28.781 28.156 6.371 1 78.88 25 GLN B N 1
ATOM 1631 C CA . GLN B 1 25 ? 28.25 27.578 5.145 1 78.88 25 GLN B CA 1
ATOM 1632 C C . GLN B 1 25 ? 27.703 26.172 5.391 1 78.88 25 GLN B C 1
ATOM 1634 O O . GLN B 1 25 ? 28.312 25.391 6.133 1 78.88 25 GLN B O 1
ATOM 1639 N N . VAL B 1 26 ? 26.422 25.922 5.086 1 77.5 26 VAL B N 1
ATOM 1640 C CA . VAL B 1 26 ? 25.797 24.609 5.23 1 77.5 26 VAL B CA 1
ATOM 1641 C C . VAL B 1 26 ? 25.672 23.938 3.863 1 77.5 26 VAL B C 1
ATOM 1643 O O . VAL B 1 26 ? 25.266 24.578 2.887 1 77.5 26 VAL B O 1
ATOM 1646 N N . SER B 1 27 ? 26.25 22.734 3.754 1 80.62 27 SER B N 1
ATOM 1647 C CA . SER B 1 27 ? 26.031 21.906 2.572 1 80.62 27 SER B CA 1
ATOM 1648 C C . SER B 1 27 ? 25.281 20.625 2.922 1 80.62 27 SER B C 1
ATOM 1650 O O . SER B 1 27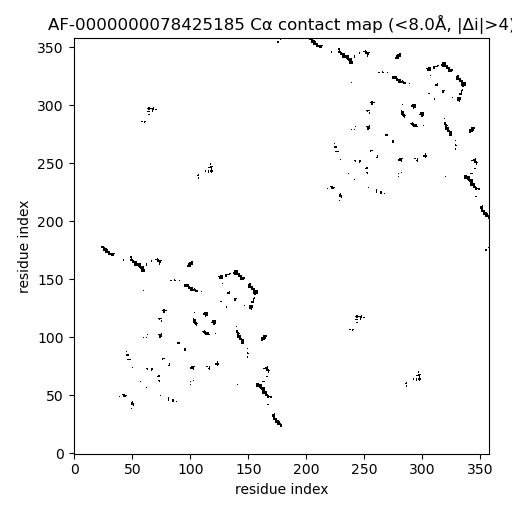 ? 25.516 20.031 3.971 1 80.62 27 SER B O 1
ATOM 1652 N N . THR B 1 28 ? 24.125 20.391 2.176 1 81.44 28 THR B N 1
ATOM 1653 C CA . THR B 1 28 ? 23.359 19.172 2.375 1 81.44 28 THR B CA 1
ATOM 1654 C C . THR B 1 28 ? 23.469 18.25 1.163 1 81.44 28 THR B C 1
ATOM 1656 O O . THR B 1 28 ? 23.438 18.719 0.02 1 81.44 28 THR B O 1
ATOM 1659 N N . SER B 1 29 ? 23.766 16.906 1.439 1 80.12 29 SER B N 1
ATOM 1660 C CA . SER B 1 29 ? 23.781 15.914 0.375 1 80.12 29 SER B CA 1
ATOM 1661 C C . SER B 1 29 ? 23.078 14.625 0.814 1 80.12 29 SER B C 1
ATOM 1663 O O . SER B 1 29 ? 22.922 14.375 2.012 1 80.12 29 SER B O 1
ATOM 1665 N N . ILE B 1 30 ? 22.422 14.023 -0.128 1 77.38 30 ILE B N 1
ATOM 1666 C CA . ILE B 1 30 ? 21.828 12.711 0.117 1 77.38 30 ILE B CA 1
ATOM 1667 C C . ILE B 1 30 ? 22.859 11.617 -0.128 1 77.38 30 ILE B C 1
ATOM 1669 O O . ILE B 1 30 ? 23.484 11.578 -1.188 1 77.38 30 ILE B O 1
ATOM 1673 N N . LEU B 1 31 ? 23.188 10.938 0.932 1 72.5 31 LEU B N 1
ATOM 1674 C CA . LEU B 1 31 ? 24.094 9.805 0.778 1 72.5 31 LEU B CA 1
ATOM 1675 C C . LEU B 1 31 ? 23.406 8.641 0.077 1 72.5 31 LEU B C 1
ATOM 1677 O O . LEU B 1 31 ? 22.297 8.25 0.454 1 72.5 31 LEU B O 1
ATOM 1681 N N . ASP B 1 32 ? 24.094 8.266 -1.034 1 67.19 32 ASP B N 1
ATOM 1682 C CA . ASP B 1 32 ? 23.625 7.082 -1.748 1 67.19 32 ASP B CA 1
ATOM 1683 C C . ASP B 1 32 ? 23.969 5.809 -0.974 1 67.19 32 ASP B C 1
ATOM 1685 O O . ASP B 1 32 ? 25.094 5.645 -0.498 1 67.19 32 ASP B O 1
ATOM 1689 N N . GLY B 1 33 ? 23.109 5.078 -0.541 1 65.12 33 GLY B N 1
ATOM 1690 C CA . GLY B 1 33 ? 23.344 3.828 0.165 1 65.12 33 GLY B CA 1
ATOM 1691 C C . GLY B 1 33 ? 22.859 3.852 1.602 1 65.12 33 GLY B C 1
ATOM 1692 O O . GLY B 1 33 ? 22.109 4.746 1.992 1 65.12 33 GLY B O 1
ATOM 1693 N N . PHE B 1 34 ? 23.219 2.633 2.342 1 66.38 34 PHE B N 1
ATOM 1694 C CA . PHE B 1 34 ? 22.812 2.451 3.729 1 66.38 34 PHE B CA 1
ATOM 1695 C C . PHE B 1 34 ? 23.922 2.883 4.68 1 66.38 34 PHE B C 1
ATOM 1697 O O . PHE B 1 34 ? 25.094 2.58 4.453 1 66.38 34 PHE B O 1
ATOM 1704 N N . ALA B 1 35 ? 23.469 3.816 5.488 1 64.38 35 ALA B N 1
ATOM 1705 C CA . ALA B 1 35 ? 24.422 4.047 6.57 1 64.38 35 ALA B CA 1
ATOM 1706 C C . ALA B 1 35 ? 24.688 2.762 7.348 1 64.38 35 ALA B C 1
ATOM 1708 O O . ALA B 1 35 ? 23.766 1.989 7.621 1 64.38 35 ALA B O 1
ATOM 1709 N N . ASP B 1 36 ? 25.844 2.344 7.5 1 64.31 36 ASP B N 1
ATOM 1710 C CA . ASP B 1 36 ? 26.281 1.098 8.125 1 64.31 36 ASP B CA 1
ATOM 1711 C C . ASP B 1 36 ? 25.594 0.882 9.469 1 64.31 36 ASP B C 1
ATOM 1713 O O . ASP B 1 36 ? 25.344 -0.257 9.867 1 64.31 36 ASP B O 1
ATOM 1717 N N . ASP B 1 37 ? 25.203 1.895 10.094 1 68 37 ASP B N 1
ATOM 1718 C CA . ASP B 1 37 ? 24.75 1.755 11.477 1 68 37 ASP B CA 1
ATOM 1719 C C . ASP B 1 37 ? 23.219 1.784 11.555 1 68 37 ASP B C 1
ATOM 1721 O O . ASP B 1 37 ? 22.656 1.789 12.648 1 68 37 ASP B O 1
ATOM 1725 N N . LEU B 1 38 ? 22.703 1.627 10.484 1 75.19 38 LEU B N 1
ATOM 1726 C CA . LEU B 1 38 ? 21.25 1.679 10.539 1 75.19 38 LEU B CA 1
ATOM 1727 C C . LEU B 1 38 ? 20.672 0.333 10.969 1 75.19 38 LEU B C 1
ATOM 1729 O O . LEU B 1 38 ? 21.141 -0.717 10.523 1 75.19 38 LEU B O 1
ATOM 1733 N N . ASN B 1 39 ? 19.812 0.376 11.969 1 79.56 39 ASN B N 1
ATOM 1734 C CA . ASN B 1 39 ? 19.047 -0.818 12.305 1 79.56 39 ASN B CA 1
ATOM 1735 C C . ASN B 1 39 ? 17.984 -1.117 11.25 1 79.56 39 ASN B C 1
ATOM 1737 O O . ASN B 1 39 ? 16.969 -0.424 11.172 1 79.56 39 ASN B O 1
ATOM 1741 N N . ILE B 1 40 ? 18.188 -2.162 10.516 1 82.56 40 ILE B N 1
ATOM 1742 C CA . ILE B 1 40 ? 17.297 -2.451 9.398 1 82.56 40 ILE B CA 1
ATOM 1743 C C . ILE B 1 40 ? 16.422 -3.656 9.742 1 82.56 40 ILE B C 1
ATOM 1745 O O . ILE B 1 40 ? 15.719 -4.184 8.875 1 82.56 40 ILE B O 1
ATOM 1749 N N . GLN B 1 41 ? 16.547 -4.016 11.07 1 87.69 41 GLN B N 1
ATOM 1750 C CA . GLN B 1 41 ? 15.672 -5.121 11.445 1 87.69 41 GLN B CA 1
ATOM 1751 C C . GLN B 1 41 ? 14.203 -4.715 11.352 1 87.69 41 GLN B C 1
ATOM 1753 O O . GLN B 1 41 ? 13.844 -3.574 11.664 1 87.69 41 GLN B O 1
ATOM 1758 N N . PRO B 1 42 ? 13.383 -5.672 10.781 1 92.75 42 PRO B N 1
ATOM 1759 C CA . PRO B 1 42 ? 13.469 -7.105 10.492 1 92.75 42 PRO B CA 1
ATOM 1760 C C . PRO B 1 42 ? 13.875 -7.387 9.047 1 92.75 42 PRO B C 1
ATOM 1762 O O . PRO B 1 42 ? 13.758 -8.523 8.578 1 92.75 42 PRO B O 1
ATOM 1765 N N . PHE B 1 43 ? 14.344 -6.402 8.398 1 95.44 43 PHE B N 1
ATOM 1766 C CA . PHE B 1 43 ? 14.727 -6.566 7.004 1 95.44 43 PHE B CA 1
ATOM 1767 C C . PHE B 1 43 ? 16.203 -6.953 6.887 1 95.44 43 PHE B C 1
ATOM 1769 O O . PHE B 1 43 ? 16.969 -6.77 7.828 1 95.44 43 PHE B O 1
ATOM 1776 N N . VAL B 1 44 ? 16.531 -7.52 5.766 1 94.75 44 VAL B N 1
ATOM 1777 C CA . VAL B 1 44 ? 17.906 -7.879 5.438 1 94.75 44 VAL B CA 1
ATOM 1778 C C . VAL B 1 44 ? 18.266 -7.324 4.062 1 94.75 44 VAL B C 1
ATOM 1780 O O . VAL B 1 44 ? 17.406 -7.184 3.193 1 94.75 44 VAL B O 1
ATOM 1783 N N . ARG B 1 45 ? 19.516 -7.055 3.92 1 92.69 45 ARG B N 1
ATOM 1784 C CA . ARG B 1 45 ? 19.984 -6.508 2.65 1 92.69 45 ARG B CA 1
ATOM 1785 C C . ARG B 1 45 ? 20.188 -7.613 1.619 1 92.69 45 ARG B C 1
ATOM 1787 O O . ARG B 1 45 ? 20.828 -8.625 1.904 1 92.69 45 ARG B O 1
ATOM 1794 N N . VAL B 1 46 ? 19.578 -7.5 0.49 1 95.5 46 VAL B N 1
ATOM 1795 C CA . VAL B 1 46 ? 19.75 -8.352 -0.68 1 95.5 46 VAL B CA 1
ATOM 1796 C C . VAL B 1 46 ? 20 -7.492 -1.916 1 95.5 46 VAL B C 1
ATOM 1798 O O . VAL B 1 46 ? 19.078 -6.871 -2.441 1 95.5 46 VAL B O 1
ATOM 1801 N N . GLY B 1 47 ? 21.219 -7.469 -2.32 1 91 47 GLY B N 1
ATOM 1802 C CA . GLY B 1 47 ? 21.547 -6.484 -3.336 1 91 47 GLY B CA 1
ATOM 1803 C C . GLY B 1 47 ? 21.375 -5.055 -2.857 1 91 47 GLY B C 1
ATOM 1804 O O . GLY B 1 47 ? 21.922 -4.668 -1.821 1 91 47 GLY B O 1
ATOM 1805 N N . GLU B 1 48 ? 20.578 -4.371 -3.576 1 86.75 48 GLU B N 1
ATOM 1806 C CA . GLU B 1 48 ? 20.391 -2.969 -3.229 1 86.75 48 GLU B CA 1
ATOM 1807 C C . GLU B 1 48 ? 19.047 -2.76 -2.508 1 86.75 48 GLU B C 1
ATOM 1809 O O . GLU B 1 48 ? 18.625 -1.622 -2.311 1 86.75 48 GLU B O 1
ATOM 1814 N N . LYS B 1 49 ? 18.516 -3.863 -2.105 1 93.75 49 LYS B N 1
ATOM 1815 C CA . LYS B 1 49 ? 17.188 -3.76 -1.503 1 93.75 49 LYS B CA 1
ATOM 1816 C C . LYS B 1 49 ? 17.156 -4.402 -0.119 1 93.75 49 LYS B C 1
ATOM 1818 O O . LYS B 1 49 ? 18.078 -5.137 0.247 1 93.75 49 LYS B O 1
ATOM 1823 N N . LEU B 1 50 ? 16.203 -3.971 0.662 1 95 50 LEU B N 1
ATOM 1824 C CA . LEU B 1 50 ? 15.938 -4.539 1.979 1 95 50 LEU B CA 1
ATOM 1825 C C . LEU B 1 50 ? 14.672 -5.391 1.961 1 95 50 LEU B C 1
ATOM 1827 O O . LEU B 1 50 ? 13.594 -4.906 1.6 1 95 50 LEU B O 1
ATOM 1831 N N . TYR B 1 51 ? 14.836 -6.676 2.322 1 98 51 TYR B N 1
ATOM 1832 C CA . TYR B 1 51 ? 13.711 -7.602 2.252 1 98 51 TYR B CA 1
ATOM 1833 C C . TYR B 1 51 ? 13.484 -8.289 3.596 1 98 51 TYR B C 1
ATOM 1835 O O . TYR B 1 51 ? 14.391 -8.344 4.43 1 98 51 TYR B O 1
ATOM 1843 N N . HIS B 1 52 ? 12.328 -8.672 3.82 1 98.56 52 HIS B N 1
ATOM 1844 C CA . HIS B 1 52 ? 11.93 -9.617 4.859 1 98.56 52 HIS B CA 1
ATOM 1845 C C . HIS B 1 52 ? 11.195 -10.812 4.266 1 98.56 52 HIS B C 1
ATOM 1847 O O . HIS B 1 52 ? 10.328 -10.648 3.404 1 98.56 52 HIS B O 1
ATOM 1853 N N . PHE B 1 53 ? 11.586 -11.992 4.699 1 98.81 53 PHE B N 1
ATOM 1854 C CA . PHE B 1 53 ? 11.023 -13.227 4.172 1 98.81 53 PHE B CA 1
ATOM 1855 C C . PHE B 1 53 ? 10.117 -13.898 5.203 1 98.81 53 PHE B C 1
ATOM 1857 O O . PHE B 1 53 ? 10.609 -14.469 6.184 1 98.81 53 PHE B O 1
ATOM 1864 N N . GLY B 1 54 ? 8.789 -13.773 4.938 1 98.69 54 GLY B N 1
ATOM 1865 C CA . GLY B 1 54 ? 7.824 -14.359 5.855 1 98.69 54 GLY B CA 1
ATOM 1866 C C . GLY B 1 54 ? 7.867 -15.875 5.883 1 98.69 54 GLY B C 1
ATOM 1867 O O . GLY B 1 54 ? 7.941 -16.516 4.832 1 98.69 54 GLY B O 1
ATOM 1868 N N . GLN B 1 55 ? 7.727 -16.484 7.043 1 98 55 GLN B N 1
ATOM 1869 C CA . GLN B 1 55 ? 7.961 -17.922 7.199 1 98 55 GLN B CA 1
ATOM 1870 C C . GLN B 1 55 ? 6.652 -18.672 7.414 1 98 55 GLN B C 1
ATOM 1872 O O . GLN B 1 55 ? 6.656 -19.859 7.75 1 98 55 GLN B O 1
ATOM 1877 N N . SER B 1 56 ? 5.492 -18.047 7.219 1 98.5 56 SER B N 1
ATOM 1878 C CA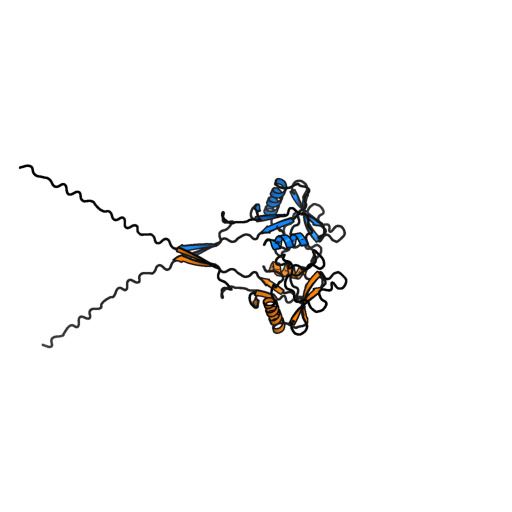 . SER B 1 56 ? 4.184 -18.688 7.254 1 98.5 56 SER B CA 1
ATOM 1879 C C . SER B 1 56 ? 3.479 -18.578 5.906 1 98.5 56 SER B C 1
ATOM 1881 O O . SER B 1 56 ? 3.689 -17.609 5.168 1 98.5 56 SER B O 1
ATOM 1883 N N . LYS B 1 57 ? 2.674 -19.578 5.605 1 98.81 57 LYS B N 1
ATOM 1884 C CA . LYS B 1 57 ? 1.873 -19.516 4.383 1 98.81 57 LYS B CA 1
ATOM 1885 C C . LYS B 1 57 ? 0.563 -18.781 4.621 1 98.81 57 LYS B C 1
ATOM 1887 O O . LYS B 1 57 ? -0.202 -19.125 5.523 1 98.81 57 LYS B O 1
ATOM 1892 N N . VAL B 1 58 ? 0.359 -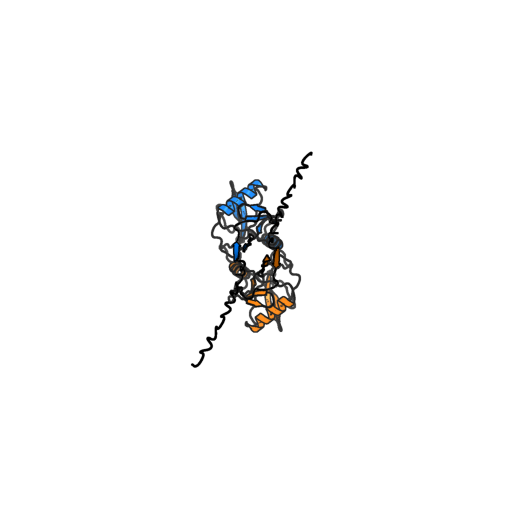17.828 3.883 1 98.88 58 VAL B N 1
ATOM 1893 C CA . VAL B 1 58 ? -0.843 -17.016 4.012 1 98.88 58 VAL B CA 1
ATOM 1894 C C . VAL B 1 58 ? -1.354 -16.625 2.627 1 98.88 58 VAL B C 1
ATOM 1896 O O . VAL B 1 58 ? -0.685 -16.859 1.62 1 98.88 58 VAL B O 1
ATOM 1899 N N . SER B 1 59 ? -2.543 -16.031 2.551 1 98.75 59 SER B N 1
ATOM 1900 C CA . SER B 1 59 ? -3.08 -15.516 1.297 1 98.75 59 SER B CA 1
ATOM 1901 C C . SER B 1 59 ? -2.33 -14.266 0.848 1 98.75 59 SER B C 1
ATOM 1903 O O . SER B 1 59 ? -1.561 -13.688 1.618 1 98.75 59 SER B O 1
ATOM 1905 N N . TRP B 1 60 ? -2.514 -13.898 -0.381 1 98.81 60 TRP B N 1
ATOM 1906 C CA . TRP B 1 60 ? -1.885 -12.695 -0.919 1 98.81 60 TRP B CA 1
ATOM 1907 C C . TRP B 1 60 ? -2.27 -11.461 -0.104 1 98.81 60 TRP B C 1
ATOM 1909 O O . TRP B 1 60 ? -1.413 -10.648 0.248 1 98.81 60 TRP B O 1
ATOM 1919 N N . HIS B 1 61 ? -3.555 -11.359 0.232 1 98.75 61 HIS B N 1
ATOM 1920 C CA . HIS B 1 61 ? -4.055 -10.203 0.965 1 98.75 61 HIS B CA 1
ATOM 1921 C C . HIS B 1 61 ? -3.496 -10.164 2.385 1 98.75 61 HIS B C 1
ATOM 1923 O O . HIS B 1 61 ? -3.143 -9.102 2.891 1 98.75 61 HIS B O 1
ATOM 1929 N N . LYS B 1 62 ? -3.441 -11.32 2.992 1 98.75 62 LYS B N 1
ATOM 1930 C CA . LYS B 1 62 ? -2.834 -11.375 4.32 1 98.75 62 LYS B CA 1
ATOM 1931 C C . LYS B 1 62 ? -1.354 -11.008 4.266 1 98.75 62 LYS B C 1
ATOM 1933 O O . LYS B 1 62 ? -0.856 -10.289 5.129 1 98.75 62 LYS B O 1
ATOM 1938 N N . ALA B 1 63 ? -0.661 -11.555 3.301 1 98.94 63 ALA B N 1
ATOM 1939 C CA . ALA B 1 63 ? 0.741 -11.195 3.105 1 98.94 63 ALA B CA 1
ATOM 1940 C C . ALA B 1 63 ? 0.907 -9.68 2.965 1 98.94 63 ALA B C 1
ATOM 1942 O O . ALA B 1 63 ? 1.805 -9.094 3.57 1 98.94 63 ALA B O 1
ATOM 1943 N N . PHE B 1 64 ? 0.014 -9.117 2.145 1 98.88 64 PHE B N 1
ATOM 1944 C CA . PHE B 1 64 ? 0.02 -7.676 1.933 1 98.88 64 PHE B CA 1
ATOM 1945 C C . PHE B 1 64 ? -0.098 -6.934 3.258 1 98.88 64 PHE B C 1
ATOM 1947 O O . PHE B 1 64 ? 0.7 -6.039 3.549 1 98.88 64 PHE B O 1
ATOM 1954 N N . LEU B 1 65 ? -0.986 -7.336 4.07 1 98.81 65 LEU B N 1
ATOM 1955 C CA . LEU B 1 65 ? -1.255 -6.676 5.34 1 98.81 65 LEU B CA 1
ATOM 1956 C C . LEU B 1 65 ? -0.089 -6.859 6.305 1 98.81 65 LEU B C 1
ATOM 1958 O O . LEU B 1 65 ? 0.28 -5.926 7.023 1 98.81 65 LEU B O 1
ATOM 1962 N N . ILE B 1 66 ? 0.466 -8.008 6.352 1 98.62 66 ILE B N 1
ATOM 1963 C CA . ILE B 1 66 ? 1.604 -8.266 7.227 1 98.62 66 ILE B CA 1
ATOM 1964 C C . ILE B 1 66 ? 2.764 -7.348 6.852 1 98.62 66 ILE B C 1
ATOM 1966 O O . ILE B 1 66 ? 3.367 -6.715 7.719 1 98.62 66 ILE B O 1
ATOM 1970 N N . CYS B 1 67 ? 3.033 -7.262 5.57 1 98.81 67 CYS B N 1
ATOM 1971 C CA . CYS B 1 67 ? 4.145 -6.43 5.129 1 98.81 67 CYS B CA 1
ATOM 1972 C C . CYS B 1 67 ? 3.898 -4.965 5.469 1 98.81 67 CYS B C 1
ATOM 1974 O O . CYS B 1 67 ? 4.809 -4.262 5.906 1 98.81 67 CYS B O 1
ATOM 1976 N N . ARG B 1 68 ? 2.697 -4.504 5.305 1 98 68 ARG B N 1
ATOM 1977 C CA . ARG B 1 68 ? 2.371 -3.127 5.66 1 98 68 ARG B CA 1
ATOM 1978 C C . ARG B 1 68 ? 2.531 -2.898 7.16 1 98 68 ARG B C 1
ATOM 1980 O O . ARG B 1 68 ? 3.047 -1.861 7.586 1 98 68 ARG B O 1
ATOM 1987 N N . SER B 1 69 ? 2.139 -3.871 7.922 1 97.19 69 SER B N 1
ATOM 1988 C CA . SER B 1 69 ? 2.143 -3.721 9.375 1 97.19 69 SER B CA 1
ATOM 1989 C C . SER B 1 69 ? 3.562 -3.605 9.914 1 97.19 69 SER B C 1
ATOM 1991 O O . SER B 1 69 ? 3.777 -3.066 11 1 97.19 69 SER B O 1
ATOM 1993 N N . MET B 1 70 ? 4.512 -3.982 9.148 1 95.75 70 MET B N 1
ATOM 1994 C CA . MET B 1 70 ? 5.895 -3.871 9.602 1 95.75 70 MET B CA 1
ATOM 1995 C C . MET B 1 70 ? 6.582 -2.67 8.961 1 95.75 70 MET B C 1
ATOM 1997 O O . MET B 1 70 ? 7.809 -2.553 9.008 1 95.75 70 MET B O 1
ATOM 2001 N N . GLY B 1 71 ? 5.812 -1.915 8.266 1 93.69 71 GLY B N 1
ATOM 2002 C CA . GLY B 1 71 ? 6.328 -0.682 7.695 1 93.69 71 GLY B CA 1
ATOM 2003 C C . GLY B 1 71 ? 6.883 -0.86 6.297 1 93.69 71 GLY B C 1
ATOM 2004 O O . GLY B 1 71 ? 7.508 0.052 5.75 1 93.69 71 GLY B O 1
ATOM 2005 N N . GLY B 1 72 ? 6.672 -2.008 5.777 1 96.88 72 GLY B N 1
ATOM 2006 C CA . GLY B 1 72 ? 7.121 -2.299 4.426 1 96.88 72 GLY B CA 1
ATOM 2007 C C . GLY B 1 72 ? 5.977 -2.539 3.457 1 96.88 72 GLY B C 1
ATOM 2008 O O . GLY B 1 72 ? 4.867 -2.041 3.664 1 96.88 72 GLY B O 1
ATOM 2009 N N . PHE B 1 73 ? 6.332 -3.246 2.414 1 98.38 73 PHE B N 1
ATOM 2010 C CA . PHE B 1 73 ? 5.418 -3.561 1.324 1 98.38 73 PHE B CA 1
ATOM 2011 C C . PHE B 1 73 ? 5.648 -4.98 0.816 1 98.38 73 PHE B C 1
ATOM 2013 O O . PHE B 1 73 ? 6.77 -5.488 0.875 1 98.38 73 PHE B O 1
ATOM 2020 N N . LEU B 1 74 ? 4.562 -5.594 0.397 1 98.75 74 LEU B N 1
ATOM 2021 C CA . LEU B 1 74 ? 4.832 -6.742 -0.46 1 98.75 74 LEU B CA 1
ATOM 2022 C C . LEU B 1 74 ? 5.766 -6.359 -1.604 1 98.75 74 LEU B C 1
ATOM 2024 O O . LEU B 1 74 ? 5.602 -5.301 -2.219 1 98.75 74 LEU B O 1
ATOM 2028 N N . ALA B 1 75 ? 6.672 -7.23 -1.94 1 98.75 75 ALA B N 1
ATOM 2029 C CA . ALA B 1 75 ? 7.844 -6.848 -2.723 1 98.75 75 ALA B CA 1
ATOM 2030 C C . ALA B 1 75 ? 7.492 -6.676 -4.195 1 98.75 75 ALA B C 1
ATOM 2032 O O . ALA B 1 75 ? 6.512 -7.254 -4.676 1 98.75 75 ALA B O 1
ATOM 2033 N N . SER B 1 76 ? 8.312 -5.91 -4.824 1 98.44 76 SER B N 1
ATOM 2034 C CA . SER B 1 76 ? 8.344 -5.703 -6.27 1 98.44 76 SER B CA 1
ATOM 2035 C C . SER B 1 76 ? 9.781 -5.648 -6.789 1 98.44 76 SER B C 1
ATOM 2037 O O . SER B 1 76 ? 10.727 -5.641 -6.008 1 98.44 76 SER B O 1
ATOM 2039 N N . PHE B 1 77 ? 9.961 -5.727 -8.039 1 97.62 77 PHE B N 1
ATOM 2040 C CA . PHE B 1 77 ? 11.242 -5.492 -8.688 1 97.62 77 PHE B CA 1
ATOM 2041 C C . PHE B 1 77 ? 11.055 -4.824 -10.047 1 97.62 77 PHE B C 1
ATOM 2043 O O . PHE B 1 77 ? 9.977 -4.91 -10.641 1 97.62 77 PHE B O 1
ATOM 2050 N N . HIS B 1 78 ? 12.188 -4.223 -10.5 1 96.88 78 HIS B N 1
ATOM 2051 C CA . HIS B 1 78 ? 12.047 -3.424 -11.703 1 96.88 78 HIS B CA 1
ATOM 2052 C C . HIS B 1 78 ? 13.18 -3.693 -12.688 1 96.88 78 HIS B C 1
ATOM 2054 O O . HIS B 1 78 ? 13.297 -3.02 -13.711 1 96.88 78 HIS B O 1
ATOM 2060 N N . SER B 1 79 ? 14.008 -4.68 -12.305 1 97.25 79 SER B N 1
ATOM 2061 C CA . SER B 1 79 ? 15.117 -5.02 -13.195 1 97.25 79 SER B CA 1
ATOM 2062 C C . SER B 1 79 ? 15.531 -6.477 -13.031 1 97.25 79 SER B C 1
ATOM 2064 O O . SER B 1 79 ? 15.18 -7.121 -12.039 1 97.25 79 SER B O 1
ATOM 2066 N N . GLN B 1 80 ? 16.234 -6.91 -14.062 1 97.31 80 GLN B N 1
ATOM 2067 C CA . GLN B 1 80 ? 16.766 -8.266 -14.008 1 97.31 80 GLN B CA 1
ATOM 2068 C C . GLN B 1 80 ? 17.734 -8.43 -12.844 1 97.31 80 GLN B C 1
ATOM 2070 O O . GLN B 1 80 ? 17.75 -9.469 -12.172 1 97.31 80 GLN B O 1
ATOM 2075 N N . ASP B 1 81 ? 18.5 -7.391 -12.586 1 97.44 81 ASP B N 1
ATOM 2076 C CA . ASP B 1 81 ? 19.469 -7.441 -11.5 1 97.44 81 ASP B CA 1
ATOM 2077 C C . ASP B 1 81 ? 18.781 -7.633 -10.156 1 97.44 81 ASP B C 1
ATOM 2079 O O . ASP B 1 81 ? 19.219 -8.445 -9.336 1 97.44 81 ASP B O 1
ATOM 2083 N N . GLU B 1 82 ? 17.766 -6.949 -9.945 1 97.06 82 GLU B N 1
ATOM 2084 C CA . GLU B 1 82 ? 17.016 -7.055 -8.695 1 97.06 82 GLU B CA 1
ATOM 2085 C C . GLU B 1 82 ? 16.438 -8.453 -8.516 1 97.06 82 GLU B C 1
ATOM 2087 O O . GLU B 1 82 ? 16.547 -9.039 -7.43 1 97.06 82 GLU B O 1
ATOM 2092 N N . LEU B 1 83 ? 15.867 -9.023 -9.578 1 98.06 83 LEU B N 1
ATOM 2093 C CA . LEU B 1 83 ? 15.266 -10.352 -9.484 1 98.06 83 LEU B CA 1
ATOM 2094 C C . LEU B 1 83 ? 16.344 -11.422 -9.305 1 98.06 83 LEU B C 1
ATOM 2096 O O . LEU B 1 83 ? 16.141 -12.375 -8.547 1 98.06 83 LEU B O 1
ATOM 2100 N N . THR B 1 84 ? 17.406 -11.258 -10.008 1 98.38 84 THR B N 1
ATOM 2101 C CA . THR B 1 84 ? 18.516 -12.203 -9.883 1 98.38 84 THR B CA 1
ATOM 2102 C C . THR B 1 84 ? 19.031 -12.242 -8.453 1 98.38 84 THR B C 1
ATOM 2104 O O . THR B 1 84 ? 19.234 -13.32 -7.883 1 98.38 84 THR B O 1
ATOM 2107 N N . ALA B 1 85 ? 19.219 -11.07 -7.883 1 98.38 85 ALA B N 1
ATOM 2108 C CA . ALA B 1 85 ? 19.672 -11.008 -6.5 1 98.38 85 ALA B CA 1
ATOM 2109 C C . ALA B 1 85 ? 18.672 -11.68 -5.559 1 98.38 85 ALA B C 1
ATOM 2111 O O . ALA B 1 85 ? 19.062 -12.453 -4.68 1 98.38 85 ALA B O 1
ATOM 2112 N N . LEU B 1 86 ? 17.453 -11.391 -5.742 1 98.62 86 LEU B N 1
ATOM 2113 C CA . LEU B 1 86 ? 16.406 -11.969 -4.922 1 98.62 86 LEU B CA 1
ATOM 2114 C C . LEU B 1 86 ? 16.359 -13.484 -5.078 1 98.62 86 LEU B C 1
ATOM 2116 O O . LEU B 1 86 ? 16.328 -14.219 -4.086 1 98.62 86 LEU B O 1
ATOM 2120 N N . SER B 1 87 ? 16.375 -13.938 -6.305 1 98.75 87 SER B N 1
ATOM 2121 C CA . SER B 1 87 ? 16.359 -15.359 -6.633 1 98.75 87 SER B CA 1
ATOM 2122 C C . SER B 1 87 ? 17.531 -16.094 -5.984 1 98.75 87 SER B C 1
ATOM 2124 O O . SER B 1 87 ? 17.344 -17.109 -5.324 1 98.75 87 SER B O 1
ATOM 2126 N N . ASN B 1 88 ? 18.688 -15.516 -6.152 1 98.75 88 ASN B N 1
ATOM 2127 C CA . ASN B 1 88 ? 19.891 -16.156 -5.598 1 98.75 88 ASN B CA 1
ATOM 2128 C C . ASN B 1 88 ? 19.812 -16.25 -4.078 1 98.75 88 ASN B C 1
ATOM 2130 O O . ASN B 1 88 ? 20.188 -17.266 -3.498 1 98.75 88 ASN B O 1
ATOM 2134 N N . TYR B 1 89 ? 19.328 -15.211 -3.488 1 98.75 89 TYR B N 1
ATOM 2135 C CA . TYR B 1 89 ? 19.188 -15.219 -2.037 1 98.75 89 TYR B CA 1
ATOM 2136 C C . TYR B 1 89 ? 18.219 -16.312 -1.589 1 98.75 89 TYR B C 1
ATOM 2138 O O . TYR B 1 89 ? 18.516 -17.062 -0.653 1 98.75 89 TYR B O 1
ATOM 2146 N N . MET B 1 90 ? 17.109 -16.406 -2.242 1 98.75 90 MET B N 1
ATOM 2147 C CA . MET B 1 90 ? 16.078 -17.375 -1.885 1 98.75 90 MET B CA 1
ATOM 2148 C C . MET B 1 90 ? 16.578 -18.797 -2.092 1 98.75 90 MET B C 1
ATOM 2150 O O . MET B 1 90 ? 16.312 -19.688 -1.274 1 98.75 90 MET B O 1
ATOM 2154 N N . ILE B 1 91 ? 17.297 -19.047 -3.186 1 98.81 91 ILE B N 1
ATOM 2155 C CA . ILE B 1 91 ? 17.859 -20.359 -3.479 1 98.81 91 ILE B CA 1
ATOM 2156 C C . ILE B 1 91 ? 18.844 -20.75 -2.371 1 98.81 91 ILE B C 1
ATOM 2158 O O . ILE B 1 91 ? 18.844 -21.906 -1.935 1 98.81 91 ILE B O 1
ATOM 2162 N N . ASP B 1 92 ? 19.609 -19.828 -1.855 1 98.69 92 ASP B N 1
ATOM 2163 C CA . ASP B 1 92 ? 20.656 -20.078 -0.869 1 98.69 92 ASP B CA 1
ATOM 2164 C C . ASP B 1 92 ? 20.047 -20.328 0.514 1 98.69 92 ASP B C 1
ATOM 2166 O O . ASP B 1 92 ? 20.547 -21.156 1.27 1 98.69 92 ASP B O 1
ATOM 2170 N N . LYS B 1 93 ? 18.953 -19.656 0.811 1 98.62 93 LYS B N 1
ATOM 2171 C CA . LYS B 1 93 ? 18.562 -19.562 2.213 1 98.62 93 LYS B CA 1
ATOM 2172 C C . LYS B 1 93 ? 17.344 -20.438 2.502 1 98.62 93 LYS B C 1
ATOM 2174 O O . LYS B 1 93 ? 17.094 -20.797 3.652 1 98.62 93 LYS B O 1
ATOM 2179 N N . TYR B 1 94 ? 16.562 -20.812 1.459 1 98.69 94 TYR B N 1
ATOM 2180 C CA . TYR B 1 94 ? 15.273 -21.453 1.729 1 98.69 94 TYR B CA 1
ATOM 2181 C C . TYR B 1 94 ? 15.078 -22.672 0.834 1 98.69 94 TYR B C 1
ATOM 2183 O O . TYR B 1 94 ? 15.695 -22.781 -0.227 1 98.69 94 TYR B O 1
ATOM 2191 N N . PRO B 1 95 ? 14.18 -23.609 1.262 1 98.69 95 PRO B N 1
ATOM 2192 C CA . PRO B 1 95 ? 13.82 -24.734 0.385 1 98.69 95 PRO B CA 1
ATOM 2193 C C . PRO B 1 95 ? 13.25 -24.266 -0.954 1 98.69 95 PRO B C 1
ATOM 2195 O O . PRO B 1 95 ? 12.492 -23.297 -1.004 1 98.69 95 PRO B O 1
ATOM 2198 N N . LEU B 1 96 ? 13.539 -25 -2.023 1 98.56 96 LEU B N 1
ATOM 2199 C CA . LEU B 1 96 ? 13.234 -24.594 -3.391 1 98.56 96 LEU B CA 1
ATOM 2200 C C . LEU B 1 96 ? 11.75 -24.766 -3.697 1 98.56 96 LEU B C 1
ATOM 2202 O O . LEU B 1 96 ? 11.25 -24.234 -4.691 1 98.56 96 LEU B O 1
ATOM 2206 N N . ASP B 1 97 ? 10.969 -25.516 -2.918 1 98.25 97 ASP B N 1
ATOM 2207 C CA . ASP B 1 97 ? 9.562 -25.781 -3.182 1 98.25 97 ASP B CA 1
ATOM 2208 C C . ASP B 1 97 ? 8.672 -24.672 -2.615 1 98.25 97 ASP B C 1
ATOM 2210 O O . ASP B 1 97 ? 7.445 -24.75 -2.697 1 98.25 97 ASP B O 1
ATOM 2214 N N . ARG B 1 98 ? 9.289 -23.641 -2.082 1 98.69 98 ARG B N 1
ATOM 2215 C CA . ARG B 1 98 ? 8.516 -22.531 -1.524 1 98.69 98 ARG B CA 1
ATOM 2216 C C . ARG B 1 98 ? 8.086 -21.562 -2.617 1 98.69 98 ARG B C 1
ATOM 2218 O O . ARG B 1 98 ? 8.883 -21.188 -3.48 1 98.69 98 ARG B O 1
ATOM 2225 N N . TRP B 1 99 ? 6.809 -21.234 -2.574 1 98.88 99 TRP B N 1
ATOM 2226 C CA . TRP B 1 99 ? 6.281 -20.172 -3.404 1 98.88 99 TRP B CA 1
ATOM 2227 C C . TRP B 1 99 ? 6.148 -18.875 -2.604 1 98.88 99 TRP B C 1
ATOM 2229 O O . TRP B 1 99 ? 5.781 -18.906 -1.427 1 98.88 99 TRP B O 1
ATOM 2239 N N . TRP B 1 100 ? 6.527 -17.703 -3.246 1 98.94 100 TRP B N 1
ATOM 2240 C CA . TRP B 1 100 ? 6.629 -16.438 -2.529 1 98.94 100 TRP B CA 1
ATOM 2241 C C . TRP B 1 100 ? 5.758 -15.375 -3.184 1 98.94 100 TRP B C 1
ATOM 2243 O O . TRP B 1 100 ? 5.992 -14.992 -4.332 1 98.94 100 TRP B O 1
ATOM 2253 N N . TRP B 1 101 ? 4.781 -14.891 -2.402 1 98.94 101 TRP B N 1
ATOM 2254 C CA . TRP B 1 101 ? 3.953 -13.797 -2.9 1 98.94 101 TRP B CA 1
ATOM 2255 C C . TRP B 1 101 ? 4.793 -12.555 -3.156 1 98.94 101 TRP B C 1
ATOM 2257 O O . TRP B 1 101 ? 5.684 -12.219 -2.367 1 98.94 101 TRP B O 1
ATOM 2267 N N . LEU B 1 102 ? 4.527 -11.891 -4.211 1 98.94 102 LEU B N 1
ATOM 2268 C CA . LEU B 1 102 ? 4.961 -10.531 -4.535 1 98.94 102 LEU B CA 1
ATOM 2269 C C . LEU B 1 102 ? 3.77 -9.578 -4.582 1 98.94 102 LEU B C 1
ATOM 2271 O O . LEU B 1 102 ? 2.621 -10.008 -4.441 1 98.94 102 LEU B O 1
ATOM 2275 N N . SER B 1 103 ? 4.059 -8.312 -4.855 1 98.94 103 SER B N 1
ATOM 2276 C CA . SER B 1 103 ? 2.984 -7.328 -4.785 1 98.94 103 SER B CA 1
ATOM 2277 C C . SER B 1 103 ? 2.203 -7.27 -6.094 1 98.94 103 SER B C 1
ATOM 2279 O O . SER B 1 103 ? 1.199 -6.559 -6.191 1 98.94 103 SER B O 1
ATOM 2281 N N . GLY B 1 104 ? 2.564 -8 -7.098 1 98.88 104 GLY B N 1
ATOM 2282 C CA . GLY B 1 104 ? 1.942 -7.938 -8.406 1 98.88 104 GLY B CA 1
ATOM 2283 C C . GLY B 1 104 ? 0.536 -8.508 -8.43 1 98.88 104 GLY B C 1
ATOM 2284 O O . GLY B 1 104 ? 0.265 -9.531 -7.805 1 98.88 104 GLY B O 1
ATOM 2285 N N . SER B 1 105 ? -0.351 -7.816 -9.125 1 98.81 105 SER B N 1
ATOM 2286 C CA . SER B 1 105 ? -1.721 -8.289 -9.297 1 98.81 105 SER B CA 1
ATOM 2287 C C . SER B 1 105 ? -2.387 -7.641 -10.5 1 98.81 105 SER B C 1
ATOM 2289 O O . SER B 1 105 ? -2.053 -6.512 -10.867 1 98.81 105 SER B O 1
ATOM 2291 N N . ASP B 1 106 ? -3.273 -8.352 -11.109 1 98.56 106 ASP B N 1
ATOM 2292 C CA . ASP B 1 106 ? -4.086 -7.789 -12.18 1 98.56 106 ASP B CA 1
ATOM 2293 C C . ASP B 1 106 ? -5.562 -7.762 -11.797 1 98.56 106 ASP B C 1
ATOM 2295 O O . ASP B 1 106 ? -6.438 -7.867 -12.664 1 98.56 106 ASP B O 1
ATOM 2299 N N . THR B 1 107 ? -5.871 -7.637 -10.516 1 96.62 107 THR B N 1
ATOM 2300 C CA . THR B 1 107 ? -7.234 -7.652 -9.992 1 96.62 107 THR B CA 1
ATOM 2301 C C . THR B 1 107 ? -8.055 -6.508 -10.586 1 96.62 107 THR B C 1
ATOM 2303 O O . THR B 1 107 ? -9.258 -6.652 -10.805 1 96.62 107 THR B O 1
ATOM 2306 N N . ASP B 1 108 ? -7.43 -5.359 -10.844 1 95.06 108 ASP B N 1
ATOM 2307 C CA . ASP B 1 108 ? -8.148 -4.211 -11.391 1 95.06 108 ASP B CA 1
ATOM 2308 C C . ASP B 1 108 ? -8.586 -4.473 -12.828 1 95.06 108 ASP B C 1
ATOM 2310 O O . ASP B 1 108 ? -9.719 -4.16 -13.203 1 95.06 108 ASP B O 1
ATOM 2314 N N . SER B 1 109 ? -7.664 -5.012 -13.562 1 95.5 109 SER B N 1
ATOM 2315 C CA . SER B 1 109 ? -7.887 -5.305 -14.977 1 95.5 109 SER B CA 1
ATOM 2316 C C . SER B 1 109 ? -7.145 -6.57 -15.398 1 95.5 109 SER B C 1
ATOM 2318 O O . SER B 1 109 ? -5.914 -6.578 -15.469 1 95.5 109 SER B O 1
ATOM 2320 N N . GLU B 1 110 ? -7.961 -7.625 -15.727 1 96.5 110 GLU B N 1
ATOM 2321 C CA . GLU B 1 110 ? -7.383 -8.93 -16.047 1 96.5 110 GLU B CA 1
ATOM 2322 C C . GLU B 1 110 ? -6.348 -8.812 -17.156 1 96.5 110 GLU B C 1
ATOM 2324 O O . GLU B 1 110 ? -6.621 -8.234 -18.219 1 96.5 110 GLU B O 1
ATOM 2329 N N . GLY B 1 111 ? -5.18 -9.336 -16.922 1 97.12 111 GLY B N 1
ATOM 2330 C CA . GLY B 1 111 ? -4.105 -9.328 -17.906 1 97.12 111 GLY B CA 1
ATOM 2331 C C . GLY B 1 111 ? -3.166 -8.148 -17.75 1 97.12 111 GLY B C 1
ATOM 2332 O O . GLY B 1 111 ? -2.057 -8.156 -18.297 1 97.12 111 GLY B O 1
ATOM 2333 N N . ASP B 1 112 ? -3.611 -7.133 -17.094 1 97.94 112 ASP B N 1
ATOM 2334 C CA . ASP B 1 112 ? -2.797 -5.949 -16.828 1 97.94 112 ASP B CA 1
ATOM 2335 C C . ASP B 1 112 ? -2.281 -5.953 -15.391 1 97.94 112 ASP B C 1
ATOM 2337 O O . ASP B 1 112 ? -2.994 -5.551 -14.461 1 97.94 112 ASP B O 1
ATOM 2341 N N . PHE B 1 113 ? -1.024 -6.367 -15.281 1 98.75 113 PHE B N 1
ATOM 2342 C CA . PHE B 1 113 ? -0.47 -6.551 -13.938 1 98.75 113 PHE B CA 1
ATOM 2343 C C . PHE B 1 113 ? 0.209 -5.273 -13.461 1 98.75 113 PHE B C 1
ATOM 2345 O O . PHE B 1 113 ? 0.895 -4.598 -14.234 1 98.75 113 PHE B O 1
ATOM 2352 N N . TYR B 1 114 ? -0.016 -4.969 -12.211 1 98.88 114 TYR B N 1
ATOM 2353 C CA . TYR B 1 114 ? 0.578 -3.812 -11.547 1 98.88 114 TYR B CA 1
ATOM 2354 C C . TYR B 1 114 ? 1.281 -4.223 -10.258 1 98.88 114 TYR B C 1
ATOM 2356 O O . TYR B 1 114 ? 0.875 -5.18 -9.602 1 98.88 114 TYR B O 1
ATOM 2364 N N . TRP B 1 115 ? 2.365 -3.488 -9.969 1 98.81 115 TRP B N 1
ATOM 2365 C CA . TRP B 1 115 ? 2.92 -3.561 -8.625 1 98.81 115 TRP B CA 1
ATOM 2366 C C . TRP B 1 115 ? 2.082 -2.744 -7.648 1 98.81 115 TRP B C 1
ATOM 2368 O O . TRP B 1 115 ? 1.991 -1.521 -7.77 1 98.81 115 TRP B O 1
ATOM 2378 N N . TYR B 1 116 ? 1.514 -3.357 -6.676 1 98.69 116 TYR B N 1
ATOM 2379 C CA . TYR B 1 116 ? 0.686 -2.66 -5.695 1 98.69 116 TYR B CA 1
ATOM 2380 C C . TYR B 1 116 ? 1.547 -1.878 -4.711 1 98.69 116 TYR B C 1
ATOM 2382 O O . TYR B 1 116 ? 1.052 -0.992 -4.012 1 98.69 116 TYR B O 1
ATOM 2390 N N . LYS B 1 117 ? 2.816 -2.205 -4.691 1 98.06 117 LYS B N 1
ATOM 2391 C CA . LYS B 1 117 ? 3.727 -1.385 -3.896 1 98.06 117 LYS B CA 1
ATOM 2392 C C . LYS B 1 117 ? 3.797 0.039 -4.441 1 98.06 117 LYS B C 1
ATOM 2394 O O . LYS B 1 117 ? 3.816 1.003 -3.672 1 98.06 117 LYS B O 1
ATOM 2399 N N . THR B 1 118 ? 3.828 0.162 -5.754 1 97.12 118 THR B N 1
ATOM 2400 C CA . THR B 1 118 ? 4.152 1.455 -6.344 1 97.12 118 THR B CA 1
ATOM 2401 C C . THR B 1 118 ? 2.971 1.996 -7.145 1 97.12 118 THR B C 1
ATOM 2403 O O . THR B 1 118 ? 2.926 3.186 -7.469 1 97.12 118 THR B O 1
ATOM 2406 N N . GLY B 1 119 ? 2.066 1.163 -7.52 1 98.12 119 GLY B N 1
ATOM 2407 C CA . GLY B 1 119 ? 0.975 1.563 -8.398 1 98.12 119 GLY B CA 1
ATOM 2408 C C . GLY B 1 119 ? 1.364 1.588 -9.859 1 98.12 119 GLY B C 1
ATOM 2409 O O . GLY B 1 119 ? 0.591 2.045 -10.711 1 98.12 119 GLY B O 1
ATOM 2410 N N . GLU B 1 120 ? 2.502 1.035 -10.188 1 97.94 120 GLU B N 1
ATOM 2411 C CA . GLU B 1 120 ? 2.994 1.066 -11.562 1 97.94 120 GLU B CA 1
ATOM 2412 C C . GLU B 1 120 ? 2.707 -0.248 -12.281 1 97.94 120 GLU B C 1
ATOM 2414 O O . GLU B 1 120 ? 2.754 -1.318 -11.672 1 97.94 120 GLU B O 1
ATOM 2419 N N . ARG B 1 121 ? 2.521 -0.12 -13.539 1 98.19 121 ARG B N 1
ATOM 2420 C CA . ARG B 1 121 ? 2.393 -1.316 -14.367 1 98.19 121 ARG B CA 1
ATOM 2421 C C . ARG B 1 121 ? 3.701 -2.098 -14.406 1 98.19 121 ARG B C 1
ATOM 2423 O O . ARG B 1 121 ? 4.781 -1.506 -14.453 1 98.19 121 ARG B O 1
ATOM 2430 N N . ILE B 1 122 ? 3.613 -3.402 -14.406 1 98.38 122 ILE B N 1
ATOM 2431 C CA . ILE B 1 122 ? 4.809 -4.238 -14.484 1 98.38 122 ILE B CA 1
ATOM 2432 C C . ILE B 1 122 ? 5.43 -4.113 -15.875 1 98.38 122 ILE B C 1
ATOM 2434 O O . ILE B 1 122 ? 4.82 -4.5 -16.875 1 98.38 122 ILE B O 1
ATOM 2438 N N . SER B 1 123 ? 6.688 -3.535 -15.883 1 96.19 123 SER B N 1
ATOM 2439 C CA . SER B 1 123 ? 7.371 -3.307 -17.156 1 96.19 123 SER B CA 1
ATOM 2440 C C . SER B 1 123 ? 8.469 -4.34 -17.391 1 96.19 123 SER B C 1
ATOM 2442 O O . SER B 1 123 ? 8.781 -4.68 -18.531 1 96.19 123 SER B O 1
ATOM 2444 N N . TYR B 1 124 ? 9.133 -4.734 -16.375 1 97.44 124 TYR B N 1
ATOM 2445 C CA . TYR B 1 124 ? 10.023 -5.891 -16.422 1 97.44 124 TYR B CA 1
ATOM 2446 C C . TYR B 1 124 ? 9.406 -7.082 -15.695 1 97.44 124 TYR B C 1
ATOM 2448 O O . TYR B 1 124 ? 8.992 -6.969 -14.539 1 97.44 124 TYR B O 1
ATOM 2456 N N . ALA B 1 125 ? 9.359 -8.18 -16.422 1 97.88 125 ALA B N 1
ATOM 2457 C CA . ALA B 1 125 ? 8.805 -9.406 -15.844 1 97.88 125 ALA B CA 1
ATOM 2458 C C . ALA B 1 125 ? 9.594 -10.625 -16.312 1 97.88 125 ALA B C 1
ATOM 2460 O O . ALA B 1 125 ? 10.062 -10.672 -17.453 1 97.88 125 ALA B O 1
ATOM 2461 N N . ASP B 1 126 ? 9.758 -11.562 -15.453 1 98.19 126 ASP B N 1
ATOM 2462 C CA . ASP B 1 126 ? 10.312 -12.867 -15.797 1 98.19 126 ASP B CA 1
ATOM 2463 C C . ASP B 1 126 ? 9.289 -13.977 -15.547 1 98.19 126 ASP B C 1
ATOM 2465 O O . ASP B 1 126 ? 9.445 -14.766 -14.609 1 98.19 126 ASP B O 1
ATOM 2469 N N . TRP B 1 127 ? 8.328 -14.039 -16.453 1 98.62 127 TRP B N 1
ATOM 2470 C CA . TRP B 1 127 ? 7.27 -15.039 -16.344 1 98.62 127 TRP B CA 1
ATOM 2471 C C . TRP B 1 127 ? 7.797 -16.422 -16.688 1 98.62 127 TRP B C 1
ATOM 2473 O O . TRP B 1 127 ? 8.578 -16.578 -17.641 1 98.62 127 TRP B O 1
ATOM 2483 N N . SER B 1 128 ? 7.324 -17.391 -15.969 1 98.38 128 SER B N 1
ATOM 2484 C CA . SER B 1 128 ? 7.598 -18.766 -16.359 1 98.38 128 SER B CA 1
ATOM 2485 C C . SER B 1 128 ? 6.945 -19.094 -17.703 1 98.38 128 SER B C 1
ATOM 2487 O O . SER B 1 128 ? 5.953 -18.469 -18.094 1 98.38 128 SER B O 1
ATOM 2489 N N . SER B 1 129 ? 7.523 -20.078 -18.344 1 97.94 129 SER B N 1
ATOM 2490 C CA . SER B 1 129 ? 6.969 -20.5 -19.625 1 97.94 129 SER B CA 1
ATOM 2491 C C . SER B 1 129 ? 5.477 -20.797 -19.516 1 97.94 129 SER B C 1
ATOM 2493 O O . SER B 1 129 ? 5.055 -21.531 -18.609 1 97.94 129 SER B O 1
ATOM 2495 N N . GLY B 1 130 ? 4.68 -20.125 -20.375 1 98.06 130 GLY B N 1
ATOM 2496 C CA . GLY B 1 130 ? 3.244 -20.359 -20.406 1 98.06 130 GLY B CA 1
ATOM 2497 C C . GLY B 1 130 ? 2.482 -19.484 -19.422 1 98.06 130 GLY B C 1
ATOM 2498 O O . GLY B 1 130 ? 1.255 -19.547 -19.344 1 98.06 130 GLY B O 1
ATOM 2499 N N . GLN B 1 131 ? 3.27 -18.672 -18.688 1 97.81 131 GLN B N 1
ATOM 2500 C CA . GLN B 1 131 ? 2.643 -17.797 -17.703 1 97.81 131 GLN B CA 1
ATOM 2501 C C . GLN B 1 131 ? 2.713 -16.344 -18.125 1 97.81 131 GLN B C 1
ATOM 2503 O O . GLN B 1 131 ? 3.57 -15.953 -18.922 1 97.81 131 GLN B O 1
ATOM 2508 N N . PRO B 1 132 ? 1.892 -15.508 -17.531 1 98.12 132 PRO B N 1
ATOM 2509 C CA . PRO B 1 132 ? 0.697 -15.867 -16.766 1 98.12 132 PRO B CA 1
ATOM 2510 C C . PRO B 1 132 ? -0.381 -16.516 -17.625 1 98.12 132 PRO B C 1
ATOM 2512 O O . PRO B 1 132 ? -0.542 -16.172 -18.797 1 98.12 132 PRO B O 1
ATOM 2515 N N . ASP B 1 133 ? -1.195 -17.484 -17.109 1 98.19 133 ASP B N 1
ATOM 2516 C CA . ASP B 1 133 ? -2.158 -18.188 -17.953 1 98.19 133 ASP B CA 1
ATOM 2517 C C . ASP B 1 133 ? -3.568 -18.094 -17.375 1 98.19 133 ASP B C 1
ATOM 2519 O O . ASP B 1 133 ? -4.523 -18.609 -17.953 1 98.19 133 ASP B O 1
ATOM 2523 N N . ASN B 1 134 ? -3.719 -17.359 -16.234 1 98.25 134 ASN B N 1
ATOM 2524 C CA . ASN B 1 134 ? -5.027 -17.203 -15.602 1 98.25 134 ASN B CA 1
ATOM 2525 C C . ASN B 1 134 ? -5.762 -18.531 -15.508 1 98.25 134 ASN B C 1
ATOM 2527 O O . ASN B 1 134 ? -6.949 -18.609 -15.828 1 98.25 134 ASN B O 1
ATOM 2531 N N . ASN B 1 135 ? -5.105 -19.547 -15.164 1 96.19 135 ASN B N 1
ATOM 2532 C CA . ASN B 1 135 ? -5.719 -20.875 -15.094 1 96.19 135 ASN B CA 1
ATOM 2533 C C . ASN B 1 135 ? -7 -20.844 -14.258 1 96.19 135 ASN B C 1
ATOM 2535 O O . ASN B 1 135 ? -7.008 -20.328 -13.141 1 96.19 135 ASN B O 1
ATOM 2539 N N . GLY B 1 136 ? -8.109 -21.375 -14.883 1 96.25 136 GLY B N 1
ATOM 2540 C CA . GLY B 1 136 ? -9.398 -21.375 -14.203 1 96.25 136 GLY B CA 1
ATOM 2541 C C . GLY B 1 136 ? -10.062 -20.016 -14.188 1 96.25 136 GLY B C 1
ATOM 2542 O O . GLY B 1 136 ? -11.172 -19.859 -13.664 1 96.25 136 GLY B O 1
ATOM 2543 N N . GLY B 1 137 ? -9.445 -19.016 -14.648 1 95.88 137 GLY B N 1
ATOM 2544 C CA . GLY B 1 137 ? -10.039 -17.703 -14.844 1 95.88 137 GLY B CA 1
ATOM 2545 C C . GLY B 1 137 ? -9.992 -16.828 -13.594 1 95.88 137 GLY B C 1
ATOM 2546 O O . GLY B 1 137 ? -10.656 -15.797 -13.531 1 95.88 137 GLY B O 1
ATOM 2547 N N . HIS B 1 138 ? -9.234 -17.266 -12.539 1 95.81 138 HIS B N 1
ATOM 2548 C CA . HIS B 1 138 ? -9.297 -16.531 -11.281 1 95.81 138 HIS B CA 1
ATOM 2549 C C . HIS B 1 138 ? -7.902 -16.344 -10.68 1 95.81 138 HIS B C 1
ATOM 2551 O O . HIS B 1 138 ? -7.75 -16.266 -9.461 1 95.81 138 HIS B O 1
ATOM 2557 N N . GLU B 1 139 ? -6.844 -16.438 -11.516 1 98.38 139 GLU B N 1
ATOM 2558 C CA . GLU B 1 139 ? -5.484 -16.188 -11.039 1 98.38 139 GLU B CA 1
ATOM 2559 C C . GLU B 1 139 ? -5.09 -14.719 -11.234 1 98.38 139 GLU B C 1
ATOM 2561 O O . GLU B 1 139 ? -4.809 -14.297 -12.359 1 98.38 139 GLU B O 1
ATOM 2566 N N . ASN B 1 140 ? -5.043 -13.969 -10.109 1 98.56 140 ASN B N 1
ATOM 2567 C CA . ASN B 1 140 ? -4.844 -12.531 -10.258 1 98.56 140 ASN B CA 1
ATOM 2568 C C . ASN B 1 140 ? -3.668 -12.039 -9.422 1 98.56 140 ASN B C 1
ATOM 2570 O O . ASN B 1 140 ? -3.4 -10.836 -9.359 1 98.56 140 ASN B O 1
ATOM 2574 N N . CYS B 1 141 ? -2.984 -12.922 -8.75 1 98.88 141 CYS B N 1
ATOM 2575 C CA . CYS B 1 141 ? -1.906 -12.508 -7.852 1 98.88 141 CYS B CA 1
ATOM 2576 C C . CYS B 1 141 ? -0.595 -13.18 -8.234 1 98.88 141 CYS B C 1
ATOM 2578 O O . CYS B 1 141 ? -0.585 -14.344 -8.648 1 98.88 141 CYS B O 1
ATOM 2580 N N . VAL B 1 142 ? 0.482 -12.516 -8.062 1 98.94 142 VAL B N 1
ATOM 2581 C CA . VAL B 1 142 ? 1.774 -12.945 -8.586 1 98.94 142 VAL B CA 1
ATOM 2582 C C . VAL B 1 142 ? 2.609 -13.555 -7.465 1 98.94 142 VAL B C 1
ATOM 2584 O O . VAL B 1 142 ? 2.648 -13.023 -6.352 1 98.94 142 VAL B O 1
ATOM 2587 N N . HIS B 1 143 ? 3.201 -14.664 -7.801 1 98.94 143 HIS B N 1
ATOM 2588 C CA . HIS B 1 143 ? 4.18 -15.266 -6.898 1 98.94 143 HIS B CA 1
ATOM 2589 C C . HIS B 1 143 ? 5.414 -15.734 -7.66 1 98.94 143 HIS B C 1
ATOM 2591 O O . HIS B 1 143 ? 5.398 -15.805 -8.891 1 98.94 143 HIS B O 1
ATOM 2597 N N . LEU B 1 144 ? 6.473 -15.977 -6.941 1 98.94 144 LEU B N 1
ATOM 2598 C CA . LEU B 1 144 ? 7.676 -16.609 -7.469 1 98.94 144 LEU B CA 1
ATOM 2599 C C . LEU B 1 144 ? 7.691 -18.094 -7.145 1 98.94 144 LEU B C 1
ATOM 2601 O O . LEU B 1 144 ? 7.32 -18.5 -6.035 1 98.94 144 LEU B O 1
ATOM 2605 N N . TRP B 1 145 ? 8.055 -18.859 -8.109 1 98.88 145 TRP B N 1
ATOM 2606 C CA . TRP B 1 145 ? 8.344 -20.281 -7.926 1 98.88 145 TRP B CA 1
ATOM 2607 C C . TRP B 1 145 ? 9.625 -20.672 -8.656 1 98.88 145 TRP B C 1
ATOM 2609 O O . TRP B 1 145 ? 10.047 -19.984 -9.586 1 98.88 145 TRP B O 1
ATOM 2619 N N . TYR B 1 146 ? 10.219 -21.719 -8.117 1 98.75 146 TYR B N 1
ATOM 2620 C CA . TYR B 1 146 ? 11.516 -22.109 -8.656 1 98.75 146 TYR B CA 1
ATOM 2621 C C . TYR B 1 146 ? 11.336 -23.047 -9.859 1 98.75 146 TYR B C 1
ATOM 2623 O O . TYR B 1 146 ? 10.703 -24.094 -9.75 1 98.75 146 TYR B O 1
ATOM 2631 N N . ILE B 1 147 ? 11.773 -22.578 -10.961 1 98.12 147 ILE B N 1
ATOM 2632 C CA . ILE B 1 147 ? 11.945 -23.359 -12.172 1 98.12 147 ILE B CA 1
ATOM 2633 C C . ILE B 1 147 ? 13.414 -23.359 -12.594 1 98.12 147 ILE B C 1
ATOM 2635 O O . ILE B 1 147 ? 13.953 -22.312 -12.969 1 98.12 147 ILE B O 1
ATOM 2639 N N . LYS B 1 148 ? 13.953 -24.531 -12.508 1 96.81 148 LYS B N 1
ATOM 2640 C CA . LYS B 1 148 ? 15.391 -24.625 -12.742 1 96.81 148 LYS B CA 1
ATOM 2641 C C . LYS B 1 148 ? 15.812 -23.766 -13.93 1 96.81 148 LYS B C 1
ATOM 2643 O O . LYS B 1 148 ? 15.211 -23.844 -15 1 96.81 148 LYS B O 1
ATOM 2648 N N . PRO B 1 149 ? 16.797 -22.781 -13.578 1 97.56 149 PRO B N 1
ATOM 2649 C CA . PRO B 1 149 ? 17.734 -22.672 -12.461 1 97.56 149 PRO B CA 1
ATOM 2650 C C . PRO B 1 149 ? 17.422 -21.484 -11.547 1 97.56 149 PRO B C 1
ATOM 2652 O O . PRO B 1 149 ? 18.266 -21.062 -10.758 1 97.56 149 PRO B O 1
ATOM 2655 N N . LYS B 1 150 ? 16.281 -20.844 -11.711 1 98.5 150 LYS B N 1
ATOM 2656 C CA . LYS B 1 150 ? 16 -19.609 -10.977 1 98.5 150 LYS B CA 1
ATOM 2657 C C . LYS B 1 150 ? 14.531 -19.516 -10.609 1 98.5 150 LYS B C 1
ATOM 2659 O O . LYS B 1 150 ? 13.719 -20.328 -11.047 1 98.5 150 LYS B O 1
ATOM 2664 N N . TYR B 1 151 ? 14.25 -18.594 -9.758 1 98.75 151 TYR B N 1
ATOM 2665 C CA . TYR B 1 151 ? 12.859 -18.234 -9.492 1 98.75 151 TYR B CA 1
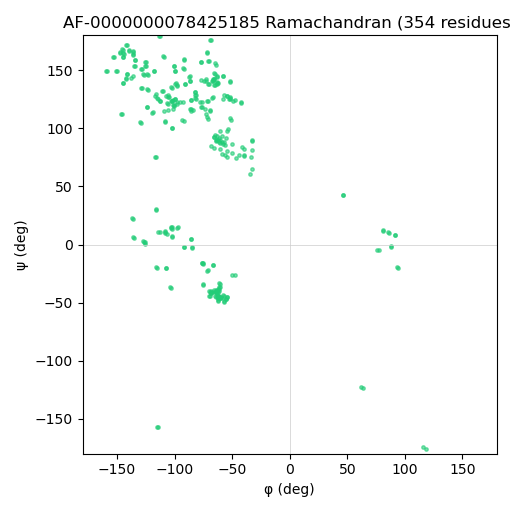ATOM 2666 C C . TYR B 1 151 ? 12.281 -17.422 -10.633 1 98.75 151 TYR B C 1
ATOM 2668 O O . TYR B 1 151 ? 12.961 -16.547 -11.188 1 98.75 151 TYR B O 1
ATOM 2676 N N . GLN B 1 152 ? 10.984 -17.719 -10.953 1 98.81 152 GLN B N 1
ATOM 2677 C CA . GLN B 1 152 ? 10.234 -17.031 -12.008 1 98.81 152 GLN B CA 1
ATOM 2678 C C . GLN B 1 152 ? 8.82 -16.703 -11.547 1 98.81 152 GLN B C 1
ATOM 2680 O O . GLN B 1 152 ? 8.359 -17.219 -10.523 1 98.81 152 GLN B O 1
ATOM 2685 N N . MET B 1 153 ? 8.219 -15.867 -12.297 1 98.88 153 MET B N 1
ATOM 2686 C CA . MET B 1 153 ? 6.906 -15.352 -11.922 1 98.88 153 MET B CA 1
ATOM 2687 C C . MET B 1 153 ? 5.797 -16.266 -12.43 1 98.88 153 MET B C 1
ATOM 2689 O O . MET B 1 153 ? 5.891 -16.828 -13.523 1 98.88 153 MET B O 1
ATOM 2693 N N . ASN B 1 154 ? 4.742 -16.406 -11.68 1 98.88 154 ASN B N 1
ATOM 2694 C CA . ASN B 1 154 ? 3.502 -17.109 -12.008 1 98.88 154 ASN B CA 1
ATOM 2695 C C . ASN B 1 154 ? 2.289 -16.406 -11.391 1 98.88 154 ASN B C 1
ATOM 2697 O O . ASN B 1 154 ? 2.379 -15.852 -10.297 1 98.88 154 ASN B O 1
ATOM 2701 N N . ASP B 1 155 ? 1.212 -16.328 -12.141 1 98.81 155 ASP B N 1
ATOM 2702 C CA . ASP B 1 155 ? -0.025 -15.859 -11.531 1 98.81 155 ASP B CA 1
ATOM 2703 C C . ASP B 1 155 ? -0.795 -17 -10.883 1 98.81 155 ASP B C 1
ATOM 2705 O O . ASP B 1 155 ? -0.802 -18.125 -11.398 1 98.81 155 ASP B O 1
ATOM 2709 N N . TRP B 1 156 ? -1.363 -16.734 -9.773 1 98.75 156 TRP B N 1
ATOM 2710 C CA . TRP B 1 156 ? -2.092 -17.719 -8.984 1 98.75 156 TRP B CA 1
ATOM 2711 C C . TRP B 1 156 ? -3.299 -17.078 -8.297 1 98.75 156 TRP B C 1
ATOM 2713 O O . TRP B 1 156 ? -3.461 -15.859 -8.32 1 98.75 156 TRP B O 1
ATOM 2723 N N . ARG B 1 157 ? -4.223 -17.953 -7.812 1 98.62 157 ARG B N 1
ATOM 2724 C CA . ARG B 1 157 ? -5.375 -17.453 -7.074 1 98.62 157 ARG B CA 1
ATOM 2725 C C . ARG B 1 157 ? -4.941 -16.75 -5.789 1 98.62 157 ARG B C 1
ATOM 2727 O O . ARG B 1 157 ? -4.137 -17.297 -5.027 1 98.62 157 ARG B O 1
ATOM 2734 N N . CYS B 1 158 ? -5.551 -15.648 -5.469 1 98.5 158 CYS B N 1
ATOM 2735 C CA . CYS B 1 158 ? -5.098 -14.773 -4.395 1 98.5 158 CYS B CA 1
ATOM 2736 C C . CYS B 1 158 ? -5.344 -15.414 -3.031 1 98.5 158 CYS B C 1
ATOM 2738 O O . CYS B 1 158 ? -4.688 -15.062 -2.049 1 98.5 158 CYS B O 1
ATOM 2740 N N . ASN B 1 159 ? -6.266 -16.344 -2.98 1 97.81 159 ASN B N 1
ATOM 2741 C CA . ASN B 1 159 ? -6.652 -16.906 -1.689 1 97.81 159 ASN B CA 1
ATOM 2742 C C . ASN B 1 159 ? -5.832 -18.141 -1.345 1 97.81 159 ASN B C 1
ATOM 2744 O O . ASN B 1 159 ? -6.02 -18.734 -0.283 1 97.81 159 ASN B O 1
ATOM 2748 N N . GLN B 1 160 ? -4.934 -18.531 -2.293 1 98.56 160 GLN B N 1
ATOM 2749 C CA . GLN B 1 160 ? -4.043 -19.641 -1.978 1 98.56 160 GLN B CA 1
ATOM 2750 C C . GLN B 1 160 ? -3.006 -19.234 -0.933 1 98.56 160 GLN B C 1
ATOM 2752 O O . GLN B 1 160 ? -2.766 -18.047 -0.719 1 98.56 160 GLN B O 1
ATOM 2757 N N . LEU B 1 161 ? -2.482 -20.25 -0.268 1 98.81 161 LEU B N 1
ATOM 2758 C CA . LEU B 1 161 ? -1.549 -19.969 0.815 1 98.81 161 LEU B CA 1
ATOM 2759 C C . LEU B 1 161 ? -0.107 -20.141 0.351 1 98.81 161 LEU B C 1
ATOM 2761 O O . LEU B 1 161 ? 0.251 -21.188 -0.197 1 98.81 161 LEU B O 1
ATOM 2765 N N . ALA B 1 162 ? 0.748 -19.172 0.49 1 98.88 162 ALA B N 1
ATOM 2766 C CA . ALA B 1 162 ? 2.16 -19.172 0.121 1 98.88 162 ALA B CA 1
ATOM 2767 C C . ALA B 1 162 ? 2.98 -18.312 1.077 1 98.88 162 ALA B C 1
ATOM 2769 O O . ALA B 1 162 ? 2.424 -17.594 1.915 1 98.88 162 ALA B O 1
ATOM 2770 N N . TYR B 1 163 ? 4.266 -18.469 1.033 1 98.94 163 TYR B N 1
ATOM 2771 C CA . TYR B 1 163 ? 5.16 -17.547 1.725 1 98.94 163 TYR B CA 1
ATOM 2772 C C . TYR B 1 163 ? 5.156 -16.188 1.054 1 98.94 163 TYR B C 1
ATOM 2774 O O . TYR B 1 163 ? 4.457 -15.977 0.06 1 98.94 163 TYR B O 1
ATOM 2782 N N . TYR B 1 164 ? 5.875 -15.242 1.667 1 98.94 164 TYR B N 1
ATOM 2783 C CA . TYR B 1 164 ? 5.812 -13.898 1.108 1 98.94 164 TYR B CA 1
ATOM 2784 C C . TYR B 1 164 ? 7.109 -13.141 1.354 1 98.94 164 TYR B C 1
ATOM 2786 O O . TYR B 1 164 ? 7.836 -13.43 2.307 1 98.94 164 TYR B O 1
ATOM 2794 N N . VAL B 1 165 ? 7.418 -12.273 0.467 1 98.94 165 VAL B N 1
ATOM 2795 C CA . VAL B 1 165 ? 8.578 -11.398 0.568 1 98.94 165 VAL B CA 1
ATOM 2796 C C . VAL B 1 165 ? 8.125 -9.953 0.753 1 98.94 165 VAL B C 1
ATOM 2798 O O . VAL B 1 165 ? 7.34 -9.43 -0.044 1 98.94 165 VAL B O 1
ATOM 2801 N N . CYS B 1 166 ? 8.594 -9.359 1.83 1 98.88 166 CYS B N 1
ATOM 2802 C CA . CYS B 1 166 ? 8.367 -7.934 2.051 1 98.88 166 CYS B CA 1
ATOM 2803 C C . CYS B 1 166 ? 9.594 -7.121 1.671 1 98.88 166 CYS B C 1
ATOM 2805 O O . CYS B 1 166 ? 10.719 -7.621 1.729 1 98.88 166 CYS B O 1
ATOM 2807 N N . GLU B 1 167 ? 9.312 -5.898 1.321 1 98.38 167 GLU B N 1
ATOM 2808 C CA . GLU B 1 167 ? 10.352 -4.949 0.933 1 98.38 167 GLU B CA 1
ATOM 2809 C C . GLU B 1 167 ? 10.219 -3.639 1.699 1 98.38 167 GLU B C 1
ATOM 2811 O O . GLU B 1 167 ? 9.117 -3.117 1.859 1 98.38 167 GLU B O 1
ATOM 2816 N N . ALA B 1 168 ? 11.344 -3.166 2.186 1 94.81 168 ALA B N 1
ATOM 2817 C CA . ALA B 1 168 ? 11.359 -1.856 2.83 1 94.81 168 ALA B CA 1
ATOM 2818 C C . ALA B 1 168 ? 11.711 -0.757 1.831 1 94.81 168 ALA B C 1
ATOM 2820 O O . ALA B 1 168 ? 12.359 -1.015 0.818 1 94.81 168 ALA B O 1
ATOM 2821 N N . ASP B 1 169 ? 11.164 0.435 2.164 1 86.19 169 ASP B N 1
ATOM 2822 C CA . ASP B 1 169 ? 11.711 1.575 1.437 1 86.19 169 ASP B CA 1
ATOM 2823 C C . ASP B 1 169 ? 13.195 1.759 1.741 1 86.19 169 ASP B C 1
ATOM 2825 O O . ASP B 1 169 ? 13.648 1.485 2.855 1 86.19 169 ASP B O 1
ATOM 2829 N N . LYS B 1 170 ? 13.82 2.154 0.722 1 77.75 170 LYS B N 1
ATOM 2830 C CA . LYS B 1 170 ? 15.219 2.494 0.961 1 77.75 170 LYS B CA 1
ATOM 2831 C C . LYS B 1 170 ? 15.336 3.725 1.855 1 77.75 170 LYS B C 1
ATOM 2833 O O . LYS B 1 170 ? 14.719 4.758 1.587 1 77.75 170 LYS B O 1
ATOM 2838 N N . PRO B 1 171 ? 16.125 3.506 2.922 1 76.75 171 PRO B N 1
ATOM 2839 C CA . PRO B 1 171 ? 16.312 4.695 3.754 1 76.75 171 PRO B CA 1
ATOM 2840 C C . PRO B 1 171 ? 17.109 5.789 3.043 1 76.75 171 PRO B C 1
ATOM 2842 O O . PRO B 1 171 ? 17.984 5.492 2.232 1 76.75 171 PRO B O 1
ATOM 2845 N N . LYS B 1 172 ? 16.703 7.016 3.277 1 74 172 LYS B N 1
ATOM 2846 C CA . LYS B 1 172 ? 17.469 8.148 2.777 1 74 172 LYS B CA 1
ATOM 2847 C C . LYS B 1 172 ? 18.391 8.719 3.863 1 74 172 LYS B C 1
ATOM 2849 O O . LYS B 1 172 ? 17.938 9.008 4.973 1 74 172 LYS B O 1
ATOM 2854 N N . THR B 1 173 ? 19.641 8.734 3.549 1 76 173 THR B N 1
ATOM 2855 C CA . THR B 1 173 ? 20.609 9.328 4.469 1 76 173 THR B CA 1
ATOM 2856 C C . THR B 1 173 ? 21 10.727 4.004 1 76 173 THR B C 1
ATOM 2858 O O . THR B 1 173 ? 21.453 10.898 2.867 1 76 173 THR B O 1
ATOM 2861 N N . ILE B 1 174 ? 20.719 11.727 4.883 1 78.75 174 ILE B N 1
ATOM 2862 C CA . ILE B 1 174 ? 21.078 13.109 4.586 1 78.75 174 ILE B CA 1
ATOM 2863 C C . ILE B 1 174 ? 22.344 13.484 5.355 1 78.75 174 ILE B C 1
ATOM 2865 O O . ILE B 1 174 ? 22.422 13.289 6.57 1 78.75 174 ILE B O 1
ATOM 2869 N N . VAL B 1 175 ? 23.328 13.938 4.551 1 75.75 175 VAL B N 1
ATOM 2870 C CA . VAL B 1 175 ? 24.562 14.43 5.145 1 75.75 175 VAL B CA 1
ATOM 2871 C C . VAL B 1 175 ? 24.547 15.961 5.164 1 75.75 175 VAL B C 1
ATOM 2873 O O . VAL B 1 175 ? 24.359 16.594 4.125 1 75.75 175 VAL B O 1
ATOM 2876 N N . VAL B 1 176 ? 24.562 16.5 6.34 1 79.75 176 VAL B N 1
ATOM 2877 C CA . VAL B 1 176 ? 24.625 17.953 6.504 1 79.75 176 VAL B CA 1
ATOM 2878 C C . VAL B 1 176 ? 26.031 18.359 6.973 1 79.75 176 VAL B C 1
ATOM 2880 O O . VAL B 1 176 ? 26.5 17.891 8.016 1 79.75 176 VAL B O 1
ATOM 2883 N N . SER B 1 177 ? 26.719 19.125 6.113 1 77.31 177 SER B N 1
ATOM 2884 C CA . SER B 1 177 ? 28.031 19.641 6.453 1 77.31 177 SER B CA 1
ATOM 2885 C C . SER B 1 177 ? 27.969 21.141 6.738 1 77.31 177 SER B C 1
ATOM 2887 O O . SER B 1 177 ? 27.375 21.906 5.973 1 77.31 177 SER B O 1
ATOM 2889 N N . VAL B 1 178 ? 28.531 21.5 7.926 1 74.44 178 VAL B N 1
ATOM 2890 C CA . VAL B 1 178 ? 28.578 22.906 8.305 1 74.44 178 VAL B CA 1
ATOM 2891 C C . VAL B 1 178 ? 30.031 23.375 8.406 1 74.44 178 VAL B C 1
ATOM 2893 O O . VAL B 1 178 ? 30.859 22.688 9.008 1 74.44 178 VAL B O 1
ATOM 2896 N N . PHE B 1 179 ? 30.375 24.484 7.766 1 70.56 179 PHE B N 1
ATOM 2897 C CA . PHE B 1 179 ? 31.719 25.062 7.766 1 70.56 179 PHE B CA 1
ATOM 2898 C C . PHE B 1 179 ? 31.75 26.344 8.57 1 70.56 179 PHE B C 1
ATOM 2900 O O . PHE B 1 179 ? 30.75 27.078 8.625 1 70.56 179 PHE B O 1
#

Foldseek 3Di:
DPPPPDPPPPPPPPPPPPPPPPPKDKDKDKDDADDPPDDLPPWDDQPRWTKHWFDWWFFLVVLQVVLVVVVWGFADDQDPVRQQSVFVVCVVPHDQAAKAFGQWWCVVHPPFIDRPRVRGTHPDFFADVCPPPCVVVAFTTWIWHDDPPTIHIYTGHRGGIGIYMITHPGDIDMDMDID/DPPPPPPPPPPPPPPPPPPPPPPKDKDKDKDDADDPPDDLPPWDDQPRWTKHWFDWWFFLVVLQVVLVVVVWGFADDQDPVRQVSVFVVCVVPHDQAAKAFGQWWCVVHPPFIDRPRVRGTHPDFFADVCPPPCVVVAFTTWIWHDDPPTIHIYTGHRGGIGIYMITHPDDIDMDMDID